Protein AF-A0A6G1IS53-F1 (afdb_monomer_lite)

Radius of gyration: 23.94 Å; chains: 1; bounding box: 76×43×69 Å

Organism: NCBI:txid1168545

Structure (mmCIF, N/CA/C/O backbone):
data_AF-A0A6G1IS53-F1
#
_entry.id   AF-A0A6G1IS53-F1
#
loop_
_atom_site.group_PDB
_atom_site.id
_atom_site.type_symbol
_atom_site.label_atom_id
_atom_site.label_alt_id
_atom_site.label_comp_id
_atom_site.label_asym_id
_atom_site.label_entity_id
_atom_site.label_seq_id
_atom_site.pdbx_PDB_ins_code
_atom_site.Cartn_x
_atom_site.Cartn_y
_atom_site.Cartn_z
_atom_site.occupancy
_atom_site.B_iso_or_equiv
_atom_site.auth_seq_id
_atom_site.auth_comp_id
_atom_site.auth_asym_id
_atom_site.auth_atom_id
_atom_site.pdbx_PDB_model_num
ATOM 1 N N . MET A 1 1 ? -8.609 -10.237 -48.470 1.00 37.69 1 MET A N 1
ATOM 2 C CA . MET A 1 1 ? -7.376 -9.718 -47.847 1.00 37.69 1 MET A CA 1
ATOM 3 C C . MET A 1 1 ? -7.740 -9.163 -46.480 1.00 37.69 1 MET A C 1
ATOM 5 O O . MET A 1 1 ? -8.358 -8.114 -46.393 1.00 37.69 1 MET A O 1
ATOM 9 N N . ARG A 1 2 ? -7.494 -9.949 -45.433 1.00 39.69 2 ARG A N 1
ATOM 10 C CA . ARG A 1 2 ? -7.637 -9.572 -44.018 1.00 39.69 2 ARG A CA 1
ATOM 11 C C . ARG A 1 2 ? -6.246 -9.734 -43.386 1.00 39.69 2 ARG A C 1
ATOM 13 O O . ARG A 1 2 ? -5.462 -10.497 -43.940 1.00 39.69 2 ARG A O 1
ATOM 20 N N . TYR A 1 3 ? -5.999 -9.057 -42.263 1.00 34.25 3 TYR A N 1
ATOM 21 C CA . TYR A 1 3 ? -4.765 -9.029 -41.446 1.00 34.25 3 TYR A CA 1
ATOM 22 C C . TYR A 1 3 ? -3.731 -7.940 -41.785 1.00 34.25 3 TYR A C 1
ATOM 24 O O . TYR A 1 3 ? -2.752 -8.210 -42.467 1.00 34.25 3 TYR A O 1
ATOM 32 N N . GLN A 1 4 ? -3.913 -6.738 -41.217 1.00 34.50 4 GLN A N 1
ATOM 33 C CA . GLN A 1 4 ? -2.814 -5.802 -40.880 1.00 34.50 4 GLN A CA 1
ATOM 34 C C . GLN A 1 4 ? -3.084 -4.958 -39.606 1.00 34.50 4 GLN A C 1
ATOM 36 O O . GLN A 1 4 ? -2.164 -4.362 -39.064 1.00 34.50 4 GLN A O 1
ATOM 41 N N . SER A 1 5 ? -4.302 -4.933 -39.050 1.00 39.19 5 SER A N 1
ATOM 42 C CA . SER A 1 5 ? -4.648 -4.020 -37.939 1.00 39.19 5 SER A CA 1
ATOM 43 C C . SER A 1 5 ? -4.234 -4.480 -36.529 1.00 39.19 5 SER A C 1
ATOM 45 O O . SER A 1 5 ? -4.380 -3.715 -35.583 1.00 39.19 5 SER A O 1
ATOM 47 N N . ALA A 1 6 ? -3.733 -5.709 -36.355 1.00 36.69 6 ALA A N 1
ATOM 48 C CA . ALA A 1 6 ? -3.428 -6.262 -35.027 1.00 36.69 6 ALA A CA 1
ATOM 49 C C . ALA A 1 6 ? -2.023 -5.901 -34.503 1.00 36.69 6 ALA A C 1
ATOM 51 O O . ALA A 1 6 ? -1.819 -5.857 -33.296 1.00 36.69 6 ALA A O 1
ATOM 52 N N . LEU A 1 7 ? -1.067 -5.599 -35.389 1.00 33.09 7 LEU A N 1
ATOM 53 C CA . LEU A 1 7 ? 0.340 -5.382 -35.015 1.00 33.09 7 LEU A CA 1
ATOM 54 C C . LEU A 1 7 ? 0.624 -3.986 -34.431 1.00 33.09 7 LEU A C 1
ATOM 56 O O . LEU A 1 7 ? 1.570 -3.822 -33.664 1.00 33.09 7 LEU A O 1
ATOM 60 N N . VAL A 1 8 ? -0.208 -2.990 -34.752 1.00 35.03 8 VAL A N 1
ATOM 61 C CA . VAL A 1 8 ? -0.023 -1.601 -34.291 1.00 35.03 8 VAL A CA 1
ATOM 62 C C . VAL A 1 8 ? -0.596 -1.380 -32.883 1.00 35.03 8 VAL A C 1
ATOM 64 O O . VAL A 1 8 ? -0.039 -0.607 -32.112 1.00 35.03 8 VAL A O 1
ATOM 67 N N . LEU A 1 9 ? -1.654 -2.102 -32.490 1.00 31.73 9 LEU A N 1
ATOM 68 C CA . LEU A 1 9 ? -2.146 -2.052 -31.105 1.00 31.73 9 LEU A CA 1
ATOM 69 C C . LEU A 1 9 ? -1.195 -2.751 -30.122 1.00 31.73 9 LEU A C 1
ATOM 71 O O . LEU A 1 9 ? -1.033 -2.284 -28.996 1.00 31.73 9 LEU A O 1
ATOM 75 N N . SER A 1 10 ? -0.525 -3.829 -30.545 1.00 31.62 10 SER A N 1
ATOM 76 C CA . SER A 1 10 ? 0.422 -4.547 -29.685 1.00 31.62 10 SER A CA 1
ATOM 77 C C . SER A 1 10 ? 1.651 -3.714 -29.311 1.00 31.62 10 SER A C 1
ATOM 79 O O . SER A 1 10 ? 2.146 -3.842 -28.197 1.00 31.62 10 SER A O 1
ATOM 81 N N . THR A 1 11 ? 2.136 -2.826 -30.181 1.00 34.50 11 THR A N 1
ATOM 82 C CA . THR A 1 11 ? 3.321 -1.999 -29.885 1.00 34.50 11 THR A CA 1
ATOM 83 C C . THR A 1 11 ? 3.016 -0.823 -28.952 1.00 34.50 11 THR A C 1
ATOM 85 O O . THR A 1 11 ? 3.854 -0.488 -28.116 1.00 34.50 11 THR A O 1
ATOM 88 N N . LEU A 1 12 ? 1.811 -0.245 -29.015 1.00 32.34 12 LEU A N 1
ATOM 89 C CA . LEU A 1 12 ? 1.358 0.789 -28.071 1.00 32.34 12 LEU A CA 1
ATOM 90 C C . LEU A 1 12 ? 1.152 0.238 -26.649 1.00 32.34 12 LEU A C 1
ATOM 92 O O . LEU A 1 12 ? 1.573 0.878 -25.684 1.00 32.34 12 LEU A O 1
ATOM 96 N N . ALA A 1 13 ? 0.581 -0.963 -26.517 1.00 36.78 13 ALA A N 1
ATOM 97 C CA . ALA A 1 13 ? 0.389 -1.616 -25.219 1.00 36.78 13 ALA A CA 1
ATOM 98 C C . ALA A 1 13 ? 1.724 -1.991 -24.540 1.00 36.78 13 ALA A C 1
ATOM 100 O O . ALA A 1 13 ? 1.877 -1.834 -23.330 1.00 36.78 13 ALA A O 1
ATOM 101 N N . VAL A 1 14 ? 2.726 -2.422 -25.318 1.00 38.62 14 VAL A N 1
ATOM 102 C CA . VAL A 1 14 ? 4.065 -2.768 -24.801 1.00 38.62 14 VAL A CA 1
ATOM 103 C C . VAL A 1 14 ? 4.835 -1.527 -24.326 1.00 38.62 14 VAL A C 1
ATOM 105 O O . VAL A 1 14 ? 5.518 -1.583 -23.304 1.00 38.62 14 VAL A O 1
ATOM 108 N N . GLY A 1 15 ? 4.695 -0.387 -25.013 1.00 32.97 15 GLY A N 1
ATOM 109 C CA . GLY A 1 15 ? 5.344 0.870 -24.615 1.00 32.97 15 GLY A CA 1
ATOM 110 C C . GLY A 1 15 ? 4.799 1.461 -23.308 1.00 32.97 15 GLY A C 1
ATOM 111 O O . GLY A 1 15 ? 5.567 1.971 -22.495 1.00 32.97 15 GLY A O 1
ATOM 112 N N . GLN A 1 16 ? 3.489 1.342 -23.070 1.00 41.06 16 GLN A N 1
ATOM 113 C CA . GLN A 1 16 ? 2.854 1.789 -21.823 1.00 41.06 16 GLN A CA 1
ATOM 114 C C . GLN A 1 16 ? 3.212 0.898 -20.627 1.00 41.06 16 GLN A C 1
ATOM 116 O O . GLN A 1 16 ? 3.362 1.410 -19.519 1.00 41.06 16 GLN A O 1
ATOM 121 N N . ALA A 1 17 ? 3.423 -0.403 -20.855 1.00 40.66 17 ALA A N 1
ATOM 122 C CA . ALA A 1 17 ? 3.925 -1.315 -19.833 1.00 40.66 17 ALA A CA 1
ATOM 123 C C . ALA A 1 17 ? 5.332 -0.920 -19.365 1.00 40.66 17 ALA A C 1
ATOM 125 O O . ALA A 1 17 ? 5.582 -0.779 -18.175 1.00 40.66 17 ALA A O 1
ATOM 126 N N . ALA A 1 18 ? 6.258 -0.687 -20.297 1.00 40.97 18 ALA A N 1
ATOM 127 C CA . ALA A 1 18 ? 7.675 -0.547 -19.968 1.00 40.97 18 ALA A CA 1
ATOM 128 C C . ALA A 1 18 ? 8.008 0.665 -19.071 1.00 40.97 18 ALA A C 1
ATOM 130 O O . ALA A 1 18 ? 8.834 0.541 -18.169 1.00 40.97 18 ALA A O 1
ATOM 131 N N . ALA A 1 19 ? 7.380 1.826 -19.280 1.00 39.22 19 ALA A N 1
ATOM 132 C CA . ALA A 1 19 ? 7.759 3.060 -18.582 1.00 39.22 19 ALA A CA 1
ATOM 133 C C . ALA A 1 19 ? 7.226 3.157 -17.135 1.00 39.22 19 ALA A C 1
ATOM 135 O O . ALA A 1 19 ? 7.962 3.593 -16.249 1.00 39.22 19 ALA A O 1
ATOM 136 N N . GLY A 1 20 ? 6.007 2.670 -16.862 1.00 41.28 20 GLY A N 1
ATOM 137 C CA . GLY A 1 20 ? 5.514 2.508 -15.484 1.00 41.28 20 GLY A CA 1
ATOM 138 C C . GLY A 1 20 ? 6.230 1.378 -14.730 1.00 41.28 20 GLY A C 1
ATOM 139 O O . GLY A 1 20 ? 6.542 1.514 -13.544 1.00 41.28 20 GLY A O 1
ATOM 140 N N . ASN A 1 21 ? 6.589 0.300 -15.441 1.00 46.97 21 ASN A N 1
ATOM 141 C CA . ASN A 1 21 ? 7.244 -0.874 -14.857 1.00 46.97 21 ASN A CA 1
ATOM 142 C C . ASN A 1 21 ? 8.671 -0.599 -14.370 1.00 46.97 21 ASN A C 1
ATOM 144 O O . ASN A 1 21 ? 9.068 -1.164 -13.356 1.00 46.97 21 ASN A O 1
ATOM 148 N N . LEU A 1 22 ? 9.439 0.281 -15.028 1.00 40.56 22 LEU A N 1
ATOM 149 C CA . LEU A 1 22 ? 10.847 0.532 -14.674 1.00 40.56 22 LEU A CA 1
ATOM 150 C C . LEU A 1 22 ? 11.046 1.090 -13.257 1.00 40.56 22 LEU A C 1
ATOM 152 O O . LEU A 1 22 ? 12.097 0.864 -12.658 1.00 40.56 22 LEU A O 1
ATOM 156 N N . ARG A 1 23 ? 10.063 1.811 -12.704 1.00 48.41 23 ARG A N 1
ATOM 157 C CA . ARG A 1 23 ? 10.183 2.379 -11.352 1.00 48.41 23 ARG A CA 1
ATOM 158 C C . ARG A 1 23 ? 9.711 1.414 -10.263 1.00 48.41 23 ARG A C 1
ATOM 160 O O . ARG A 1 23 ? 10.350 1.356 -9.214 1.00 48.41 23 ARG A O 1
ATOM 167 N N . HIS A 1 24 ? 8.672 0.620 -10.533 1.00 49.66 24 HIS A N 1
ATOM 168 C CA . HIS A 1 24 ? 8.148 -0.375 -9.591 1.00 49.66 24 HIS A CA 1
ATOM 169 C C . HIS A 1 24 ? 9.049 -1.622 -9.502 1.00 49.66 24 HIS A C 1
ATOM 171 O O . HIS A 1 24 ? 9.352 -2.091 -8.415 1.00 49.66 24 HIS A O 1
ATOM 177 N N . ALA A 1 25 ? 9.619 -2.065 -10.624 1.00 51.25 25 ALA A N 1
ATOM 178 C CA . ALA A 1 25 ? 10.700 -3.054 -10.715 1.00 51.25 25 ALA A CA 1
ATOM 179 C C . ALA A 1 25 ? 11.793 -2.913 -9.630 1.00 51.25 25 ALA A C 1
ATOM 181 O O . ALA A 1 25 ? 12.198 -3.877 -8.976 1.00 51.25 25 ALA A O 1
ATOM 182 N N . SER A 1 26 ? 12.233 -1.672 -9.386 1.00 49.84 26 SER A N 1
ATOM 183 C CA . SER A 1 26 ? 13.293 -1.370 -8.417 1.00 49.84 26 SER A CA 1
ATOM 184 C C . SER A 1 26 ? 12.943 -1.745 -6.970 1.00 49.84 26 SER A C 1
ATOM 186 O O . SER A 1 26 ? 13.850 -1.938 -6.156 1.00 49.84 26 SER A O 1
ATOM 188 N N . PHE A 1 27 ? 11.652 -1.867 -6.654 1.00 57.78 27 PHE A N 1
ATOM 189 C CA . PHE A 1 27 ? 11.149 -2.293 -5.357 1.00 57.78 27 PHE A CA 1
ATOM 190 C C . PHE A 1 27 ? 11.502 -3.761 -5.088 1.00 57.78 27 PHE A C 1
ATOM 192 O O . PHE A 1 27 ? 12.233 -4.058 -4.136 1.00 57.78 27 PHE A O 1
ATOM 199 N N . HIS A 1 28 ? 11.076 -4.674 -5.969 1.00 60.50 28 HIS A N 1
ATOM 200 C CA . HIS A 1 28 ? 11.330 -6.105 -5.790 1.00 60.50 28 HIS A CA 1
ATOM 201 C C . HIS A 1 28 ? 12.825 -6.431 -5.912 1.00 60.50 28 HIS A C 1
ATOM 203 O O . HIS A 1 28 ? 13.351 -7.244 -5.153 1.00 60.50 28 HIS A O 1
ATOM 209 N N . ALA A 1 29 ? 13.549 -5.716 -6.781 1.00 56.69 29 ALA A N 1
ATOM 210 C CA . ALA A 1 29 ? 14.996 -5.850 -6.933 1.00 56.69 29 ALA A CA 1
ATOM 211 C C . ALA A 1 29 ? 15.774 -5.641 -5.623 1.00 56.69 29 ALA A C 1
ATOM 213 O O . ALA A 1 29 ? 16.683 -6.402 -5.278 1.00 56.69 29 ALA A O 1
ATOM 214 N N . ARG A 1 30 ? 15.413 -4.592 -4.875 1.00 56.94 30 ARG A N 1
ATOM 215 C CA . ARG A 1 30 ? 16.049 -4.248 -3.594 1.00 56.94 30 ARG A CA 1
ATOM 216 C C . ARG A 1 30 ? 15.675 -5.237 -2.499 1.00 56.94 30 ARG A C 1
ATO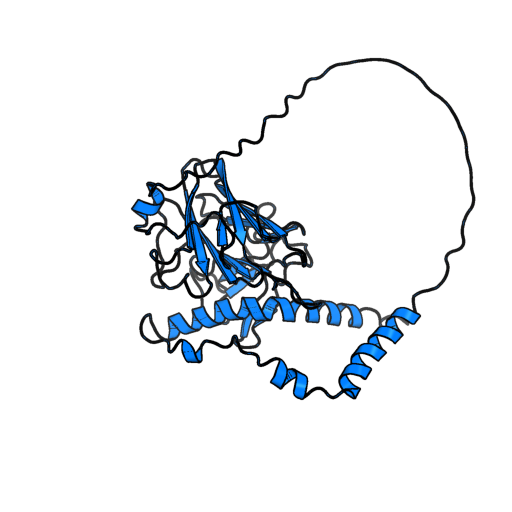M 218 O O . ARG A 1 30 ? 16.515 -5.568 -1.662 1.00 56.94 30 ARG A O 1
ATOM 225 N N . ARG A 1 31 ? 14.445 -5.748 -2.535 1.00 60.12 31 ARG A N 1
ATOM 226 C CA . ARG A 1 31 ? 13.973 -6.788 -1.621 1.00 60.12 31 ARG A CA 1
ATOM 227 C C . ARG A 1 31 ? 14.753 -8.091 -1.790 1.00 60.12 31 ARG A C 1
ATOM 229 O O . ARG A 1 31 ? 15.288 -8.603 -0.807 1.00 60.12 31 ARG A O 1
ATOM 236 N N . SER A 1 32 ? 14.929 -8.565 -3.025 1.00 57.16 32 SER A N 1
ATOM 237 C CA . SER A 1 32 ? 15.744 -9.756 -3.296 1.00 57.16 32 SER A CA 1
ATOM 238 C C . SER A 1 32 ? 17.207 -9.574 -2.852 1.00 57.16 32 SER A C 1
ATOM 240 O O . SER A 1 32 ? 17.819 -10.515 -2.345 1.00 57.16 32 SER A O 1
ATOM 242 N N . ALA A 1 33 ? 17.762 -8.358 -2.957 1.00 53.66 33 ALA A N 1
ATOM 243 C CA . ALA A 1 33 ? 19.111 -8.048 -2.474 1.00 53.66 33 ALA A CA 1
ATOM 244 C C . ALA A 1 33 ? 19.240 -8.075 -0.934 1.00 53.66 33 ALA A C 1
ATOM 246 O O . ALA A 1 33 ? 20.248 -8.565 -0.421 1.00 53.66 33 ALA A O 1
ATOM 247 N N . ASN A 1 34 ? 18.228 -7.605 -0.190 1.00 51.53 34 ASN A N 1
ATOM 248 C CA . ASN A 1 34 ? 18.213 -7.659 1.282 1.00 51.53 34 ASN A CA 1
ATOM 249 C C . ASN A 1 34 ? 18.255 -9.098 1.817 1.00 51.53 34 ASN A C 1
ATOM 251 O O . ASN A 1 34 ? 18.957 -9.376 2.789 1.00 51.53 34 ASN A O 1
ATOM 255 N N . ILE A 1 35 ? 17.541 -10.025 1.174 1.00 54.41 35 ILE A N 1
ATOM 256 C CA . ILE A 1 35 ? 17.526 -11.438 1.583 1.00 54.41 35 ILE A CA 1
ATOM 257 C C . ILE A 1 35 ? 18.870 -12.106 1.306 1.00 54.41 35 ILE A C 1
ATOM 259 O O . ILE A 1 35 ? 19.368 -12.858 2.140 1.00 54.41 35 ILE A O 1
ATOM 263 N N . ALA A 1 36 ? 19.475 -11.815 0.152 1.00 52.06 36 ALA A N 1
ATOM 264 C CA . ALA A 1 36 ? 20.745 -12.418 -0.237 1.00 52.06 36 ALA A CA 1
ATOM 265 C C . ALA A 1 36 ? 21.919 -11.993 0.668 1.00 52.06 36 ALA A C 1
ATOM 267 O O . ALA A 1 36 ? 22.865 -12.761 0.835 1.00 52.06 36 ALA A O 1
ATOM 268 N N . ALA A 1 37 ? 21.872 -10.788 1.244 1.00 46.84 37 ALA A N 1
ATOM 269 C CA . ALA A 1 37 ? 22.982 -10.209 2.003 1.00 46.84 37 ALA A CA 1
ATOM 270 C C . ALA A 1 37 ? 22.802 -10.228 3.536 1.00 46.84 37 ALA A C 1
ATOM 272 O O . ALA A 1 37 ? 23.785 -10.061 4.260 1.00 46.84 37 ALA A O 1
ATOM 273 N N . GLY A 1 38 ? 21.578 -10.416 4.044 1.00 39.62 38 GLY A N 1
ATOM 274 C CA . GLY A 1 38 ? 21.255 -10.225 5.463 1.00 39.62 38 GLY A CA 1
ATOM 275 C C . GLY A 1 38 ? 21.251 -8.743 5.895 1.00 39.62 38 GLY A C 1
ATOM 276 O O . GLY A 1 38 ? 21.702 -7.872 5.145 1.00 39.62 38 GLY A O 1
ATOM 277 N N . PRO A 1 39 ? 20.751 -8.422 7.108 1.00 39.25 39 PRO A N 1
ATOM 278 C CA . PRO A 1 39 ? 20.474 -7.043 7.542 1.00 39.25 39 PRO A CA 1
ATOM 279 C C . PRO A 1 39 ? 21.704 -6.119 7.627 1.00 39.25 39 PRO A C 1
ATOM 281 O O . PRO A 1 39 ? 21.543 -4.900 7.615 1.00 39.25 39 PRO A O 1
ATOM 284 N N . GLU A 1 40 ? 22.923 -6.664 7.669 1.00 41.91 40 GLU A N 1
ATOM 285 C CA . GLU A 1 40 ? 24.167 -5.890 7.821 1.00 41.91 40 GLU A CA 1
ATOM 286 C C . GLU A 1 40 ? 25.068 -5.885 6.565 1.00 41.91 40 GLU A C 1
ATOM 288 O O . GLU A 1 40 ? 26.101 -5.219 6.551 1.00 41.91 40 GLU A O 1
ATOM 293 N N . GLY A 1 41 ? 24.696 -6.598 5.492 1.00 36.78 41 GLY A N 1
ATOM 294 C CA . GLY A 1 41 ? 25.600 -6.891 4.366 1.00 36.78 41 GLY A CA 1
ATOM 295 C C . GLY A 1 41 ? 25.439 -6.038 3.101 1.00 36.78 41 GLY A C 1
ATOM 296 O O . GLY A 1 41 ? 26.208 -6.205 2.153 1.00 36.78 41 GLY A O 1
ATOM 297 N N . VAL A 1 42 ? 24.448 -5.144 3.026 1.00 43.97 42 VAL A N 1
ATOM 298 C CA . VAL A 1 42 ? 24.134 -4.437 1.770 1.00 43.97 42 VAL A CA 1
ATOM 299 C C . VAL A 1 42 ? 24.955 -3.152 1.621 1.00 43.97 42 VAL A C 1
ATOM 301 O O . VAL A 1 42 ? 24.752 -2.168 2.332 1.00 43.97 42 VAL A O 1
ATOM 304 N N . ALA A 1 43 ? 25.842 -3.118 0.622 1.00 44.16 43 ALA A N 1
ATOM 305 C CA . ALA A 1 43 ? 26.500 -1.894 0.167 1.00 44.16 43 ALA A CA 1
ATOM 306 C C . ALA A 1 43 ? 25.512 -1.023 -0.632 1.00 44.16 43 ALA A C 1
ATOM 308 O O . ALA A 1 43 ? 25.482 -1.058 -1.862 1.00 44.16 43 ALA A O 1
ATOM 309 N N . TRP A 1 44 ? 24.694 -0.238 0.074 1.00 39.50 44 TRP A N 1
ATOM 310 C CA . TRP A 1 44 ? 23.591 0.554 -0.488 1.00 39.50 44 TRP A CA 1
ATOM 311 C C . TRP A 1 44 ? 23.991 1.456 -1.660 1.00 39.50 44 TRP A C 1
ATOM 313 O O . TRP A 1 44 ? 23.230 1.566 -2.615 1.00 39.50 44 TRP A O 1
ATOM 323 N N . ASN A 1 45 ? 25.209 2.007 -1.658 1.00 42.66 45 ASN A N 1
ATOM 324 C CA . ASN A 1 45 ? 25.732 2.831 -2.757 1.00 42.66 45 ASN A CA 1
ATOM 325 C C . ASN A 1 45 ? 25.839 2.074 -4.094 1.00 42.66 45 ASN A C 1
ATOM 327 O O . ASN A 1 45 ? 25.769 2.695 -5.149 1.00 42.66 45 ASN A O 1
ATOM 331 N N . ASN A 1 46 ? 25.951 0.745 -4.058 1.00 39.78 46 ASN A N 1
ATOM 332 C CA . ASN A 1 46 ? 25.999 -0.108 -5.249 1.00 39.78 46 ASN A CA 1
ATOM 333 C C . ASN A 1 46 ? 24.600 -0.574 -5.695 1.00 39.78 46 ASN A C 1
ATOM 335 O O . ASN A 1 46 ? 24.448 -1.128 -6.781 1.00 39.78 46 ASN A O 1
ATOM 339 N N . VAL A 1 47 ? 23.581 -0.344 -4.860 1.00 39.75 47 VAL A N 1
ATOM 340 C CA . VAL A 1 47 ? 22.168 -0.687 -5.097 1.00 39.75 47 VAL A CA 1
ATOM 341 C C . VAL A 1 47 ? 21.351 0.556 -5.501 1.00 39.75 47 VAL A C 1
ATOM 343 O O . VAL A 1 47 ? 20.232 0.444 -6.004 1.00 39.75 47 VAL A O 1
ATOM 346 N N . VAL A 1 48 ? 21.921 1.765 -5.386 1.00 36.16 48 VAL A N 1
ATOM 347 C CA . VAL A 1 48 ? 21.363 2.982 -5.995 1.00 36.16 48 VAL A CA 1
ATOM 348 C C . VAL A 1 48 ? 21.595 2.955 -7.511 1.00 36.16 48 VAL A C 1
ATOM 350 O O . VAL A 1 48 ? 22.567 3.496 -8.024 1.00 36.16 48 VAL A O 1
ATOM 353 N N . ARG A 1 49 ? 20.666 2.346 -8.253 1.00 42.38 49 ARG A N 1
ATOM 354 C CA . ARG A 1 49 ? 20.560 2.469 -9.721 1.00 42.38 49 ARG A CA 1
ATOM 355 C C . ARG A 1 49 ? 19.480 3.466 -10.167 1.00 42.38 49 ARG A C 1
ATOM 357 O O . ARG A 1 49 ? 18.912 3.309 -11.238 1.00 42.38 49 ARG A O 1
ATOM 364 N N . ASP A 1 50 ? 19.233 4.518 -9.386 1.00 38.59 50 ASP A N 1
ATOM 365 C CA . ASP A 1 50 ? 18.319 5.600 -9.804 1.00 38.59 50 ASP A CA 1
ATOM 366 C C . ASP A 1 50 ? 18.992 6.639 -10.722 1.00 38.59 50 ASP A C 1
ATOM 368 O O . ASP A 1 50 ? 18.332 7.547 -11.218 1.00 38.59 50 ASP A O 1
ATOM 372 N N . ALA A 1 51 ? 20.282 6.492 -11.030 1.00 35.91 51 ALA A N 1
ATOM 373 C CA . ALA A 1 51 ? 20.932 7.264 -12.082 1.00 35.91 51 ALA A CA 1
ATOM 374 C C . ALA A 1 51 ? 20.990 6.444 -13.379 1.00 35.91 51 ALA A C 1
ATOM 376 O O . ALA A 1 51 ? 22.052 5.987 -13.802 1.00 35.91 51 ALA A O 1
ATOM 377 N N . VAL A 1 52 ? 19.848 6.281 -14.054 1.00 40.56 52 VAL A N 1
ATOM 378 C CA . VAL A 1 52 ? 19.933 6.344 -15.516 1.00 40.56 52 VAL A CA 1
ATOM 379 C C . VAL A 1 52 ? 20.373 7.773 -15.797 1.00 40.56 52 VAL A C 1
ATOM 381 O O . VAL A 1 52 ? 19.599 8.711 -15.614 1.00 40.56 52 VAL A O 1
ATOM 384 N N . ASP A 1 53 ? 21.641 7.945 -16.160 1.00 42.28 53 ASP A N 1
ATOM 385 C CA . ASP A 1 53 ? 22.115 9.193 -16.737 1.00 42.28 53 ASP A CA 1
ATOM 386 C C . ASP A 1 53 ? 21.398 9.358 -18.081 1.00 42.28 53 ASP A C 1
ATOM 388 O O . ASP A 1 53 ? 21.853 8.893 -19.129 1.00 42.28 53 ASP A O 1
ATOM 392 N N . TYR A 1 54 ? 20.205 9.955 -18.023 1.00 37.38 54 TYR A N 1
ATOM 393 C CA . TYR A 1 54 ? 19.379 10.233 -19.189 1.00 37.38 54 TYR A CA 1
ATOM 394 C C . TYR A 1 54 ? 20.173 11.022 -20.223 1.00 37.38 54 TYR A C 1
ATOM 396 O O . TYR A 1 54 ? 19.988 10.779 -21.408 1.00 37.38 54 TYR A O 1
ATOM 404 N N . LYS A 1 55 ? 21.126 11.861 -19.793 1.00 38.12 55 LYS A N 1
ATOM 405 C CA . LYS A 1 55 ? 22.018 12.598 -20.682 1.00 38.12 55 LYS A CA 1
ATOM 406 C C . LYS A 1 55 ? 22.934 11.648 -21.457 1.00 38.12 55 LYS A C 1
ATOM 408 O O . LYS A 1 55 ? 23.011 11.746 -22.674 1.00 38.12 55 LYS A O 1
ATOM 413 N N . ALA A 1 56 ? 23.542 10.658 -20.805 1.00 42.72 56 ALA A N 1
ATOM 414 C CA . ALA A 1 56 ? 24.355 9.642 -21.486 1.00 42.72 56 ALA A CA 1
ATOM 415 C C . ALA A 1 56 ? 23.544 8.701 -22.403 1.00 42.72 56 ALA A C 1
ATOM 417 O O . ALA A 1 56 ? 24.106 8.119 -23.337 1.00 42.72 56 ALA A O 1
ATOM 418 N N . ALA A 1 57 ? 22.244 8.531 -22.146 1.00 43.34 57 ALA A N 1
ATOM 419 C CA . ALA A 1 57 ? 21.338 7.763 -23.001 1.00 43.34 57 ALA A CA 1
ATOM 420 C C . ALA A 1 57 ? 20.832 8.582 -24.206 1.00 43.34 57 ALA A C 1
ATOM 422 O O . ALA A 1 57 ? 20.750 8.045 -25.310 1.00 43.34 57 ALA A O 1
ATOM 423 N N . THR A 1 58 ? 20.550 9.877 -24.028 1.00 41.09 58 THR A N 1
ATOM 424 C CA . THR A 1 58 ? 20.094 10.780 -25.098 1.00 41.09 58 THR A CA 1
ATOM 425 C C . THR A 1 58 ? 21.230 11.304 -25.970 1.00 41.09 58 THR A C 1
ATOM 427 O O . THR A 1 58 ? 21.015 11.502 -27.160 1.00 41.09 58 THR A O 1
ATOM 430 N N . ASP A 1 59 ? 22.450 11.445 -25.436 1.00 47.50 59 ASP A N 1
ATOM 431 C CA . ASP A 1 59 ? 23.646 11.863 -26.193 1.00 47.50 59 ASP A CA 1
ATOM 432 C C . ASP A 1 59 ? 24.070 10.812 -27.249 1.00 47.50 59 ASP A C 1
ATOM 434 O O . ASP A 1 59 ? 24.934 11.073 -28.085 1.00 47.50 59 ASP A O 1
ATOM 438 N N . LYS A 1 60 ? 23.461 9.616 -27.229 1.00 45.25 60 LYS A N 1
ATOM 439 C CA . LYS A 1 60 ? 23.677 8.534 -28.206 1.00 45.25 60 LYS A CA 1
ATOM 440 C C . LYS A 1 60 ? 22.613 8.466 -29.306 1.00 45.25 60 LYS A C 1
ATOM 442 O O . LYS A 1 60 ? 22.759 7.642 -30.207 1.00 45.25 60 LYS A O 1
ATOM 447 N N . ILE A 1 61 ? 21.561 9.285 -29.230 1.00 44.62 61 ILE A N 1
ATOM 448 C CA . ILE A 1 61 ? 20.502 9.343 -30.242 1.00 44.62 61 ILE A CA 1
ATOM 449 C C . ILE A 1 61 ? 20.816 10.498 -31.190 1.00 44.62 61 ILE A C 1
ATOM 451 O O . ILE A 1 61 ? 20.904 11.651 -30.770 1.00 44.62 61 ILE A O 1
ATOM 455 N N . THR A 1 62 ? 21.005 10.200 -32.473 1.00 63.91 62 THR A N 1
ATOM 456 C CA . THR A 1 62 ? 21.277 11.240 -33.472 1.00 63.91 62 THR A CA 1
ATOM 457 C C . THR A 1 62 ? 20.009 12.040 -33.779 1.00 63.91 62 THR A C 1
ATOM 459 O O . THR A 1 62 ? 18.891 11.544 -33.631 1.00 63.91 62 THR A O 1
ATOM 462 N N . GLN A 1 63 ? 20.159 13.283 -34.249 1.00 56.66 63 GLN A N 1
ATOM 463 C CA . GLN A 1 63 ? 19.015 14.103 -34.670 1.00 56.66 63 GLN A CA 1
ATOM 464 C C . GLN A 1 63 ? 18.175 13.395 -35.748 1.00 56.66 63 GLN A C 1
ATOM 466 O O . GLN A 1 63 ? 16.955 13.461 -35.721 1.00 56.66 63 GLN A O 1
ATOM 471 N N . GLU A 1 64 ? 18.810 12.620 -36.627 1.00 51.56 64 GLU A N 1
ATOM 472 C CA . GLU A 1 64 ? 18.136 11.820 -37.656 1.00 51.56 64 GLU A CA 1
ATOM 473 C C . GLU A 1 64 ? 17.277 10.692 -37.064 1.00 51.56 64 GLU A C 1
ATOM 475 O O . GLU A 1 64 ? 16.218 10.370 -37.601 1.00 51.56 64 GLU A O 1
ATOM 480 N N . GLN A 1 65 ? 17.694 10.104 -35.938 1.00 47.06 65 GLN A N 1
ATOM 481 C CA . GLN A 1 65 ? 16.890 9.118 -35.212 1.00 47.06 65 GLN A CA 1
ATOM 482 C C . GLN A 1 65 ? 15.692 9.778 -34.522 1.00 47.06 65 GLN A C 1
ATOM 484 O O . GLN A 1 65 ? 14.602 9.206 -34.527 1.00 47.06 65 GLN A O 1
ATOM 489 N N . TRP A 1 66 ? 15.859 10.997 -34.000 1.00 48.69 66 TRP A N 1
ATOM 490 C CA . TRP A 1 66 ? 14.743 11.799 -33.496 1.00 48.69 66 TRP A CA 1
ATOM 491 C C . TRP A 1 66 ? 13.754 12.165 -34.604 1.00 48.69 66 TRP A C 1
ATOM 493 O O . TRP A 1 66 ? 12.550 11.941 -34.463 1.00 48.69 66 TRP A O 1
ATOM 503 N N . ASP A 1 67 ? 14.254 12.649 -35.735 1.00 54.47 67 ASP A N 1
ATOM 504 C CA . ASP A 1 67 ? 13.432 13.064 -36.867 1.00 54.47 67 ASP A CA 1
ATOM 505 C C . ASP A 1 67 ? 12.682 11.871 -37.484 1.00 54.47 67 ASP A C 1
ATOM 507 O O . ASP A 1 67 ? 11.519 12.007 -37.861 1.00 54.47 67 ASP A O 1
ATOM 511 N N . ALA A 1 68 ? 13.283 10.674 -37.513 1.00 50.62 68 ALA A N 1
ATOM 512 C CA . ALA A 1 68 ? 12.625 9.446 -37.963 1.00 50.62 68 ALA A CA 1
ATOM 513 C C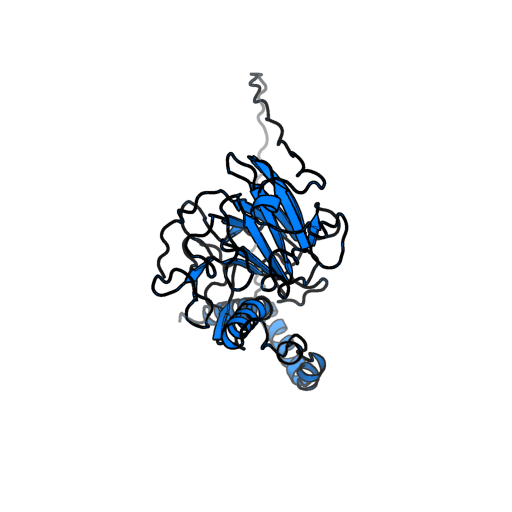 . ALA A 1 68 ? 11.469 9.013 -37.040 1.00 50.62 68 ALA A C 1
ATOM 515 O O . ALA A 1 68 ? 10.409 8.601 -37.525 1.00 50.62 68 ALA A O 1
ATOM 516 N N . ILE A 1 69 ? 11.638 9.149 -35.720 1.00 45.41 69 ILE A N 1
ATOM 517 C CA . ILE A 1 69 ? 10.587 8.852 -34.736 1.00 45.41 69 ILE A CA 1
ATOM 518 C C . ILE A 1 69 ? 9.389 9.785 -34.958 1.00 45.41 69 ILE A C 1
ATOM 520 O O . ILE A 1 69 ? 8.255 9.312 -35.070 1.00 45.41 69 ILE A O 1
ATOM 524 N N . PHE A 1 70 ? 9.622 11.088 -35.125 1.00 49.53 70 PHE A N 1
ATOM 525 C CA . PHE A 1 70 ? 8.537 12.059 -35.304 1.00 49.53 70 PHE A CA 1
ATOM 526 C C . PHE A 1 70 ? 7.935 12.069 -36.720 1.00 49.53 70 PHE A C 1
ATOM 528 O O . PHE A 1 70 ? 6.728 12.275 -36.874 1.00 49.53 70 PHE A O 1
ATOM 535 N N . ALA A 1 71 ? 8.718 11.770 -37.760 1.00 48.81 71 ALA A N 1
ATOM 536 C CA . ALA A 1 71 ? 8.206 11.609 -39.122 1.00 48.81 71 ALA A CA 1
ATOM 537 C C . ALA A 1 71 ? 7.251 10.408 -39.238 1.00 48.81 71 ALA A C 1
ATOM 539 O O . ALA A 1 71 ? 6.244 10.487 -39.947 1.00 48.81 71 ALA A O 1
ATOM 540 N N . SER A 1 72 ? 7.516 9.325 -38.496 1.00 42.59 72 SER A N 1
ATOM 541 C CA . SER A 1 72 ? 6.644 8.143 -38.466 1.00 42.59 72 SER A CA 1
ATOM 542 C C . SER A 1 72 ? 5.278 8.415 -37.818 1.00 42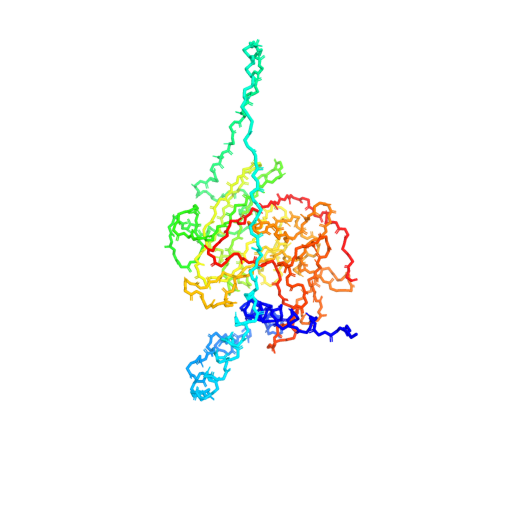.59 72 SER A C 1
ATOM 544 O O . SER A 1 72 ? 4.272 7.850 -38.247 1.00 42.59 72 SER A O 1
ATOM 546 N N . GLN A 1 73 ? 5.210 9.344 -36.857 1.00 45.03 73 GLN A N 1
ATOM 547 C CA . GLN A 1 73 ? 3.955 9.753 -36.216 1.00 45.03 73 GLN A CA 1
ATOM 548 C C . GLN A 1 73 ? 3.115 10.667 -37.115 1.00 45.03 73 GLN A C 1
ATOM 550 O O . GLN A 1 73 ? 1.906 10.476 -37.241 1.00 45.03 73 GLN A O 1
ATOM 555 N N . LYS A 1 74 ? 3.757 11.600 -37.828 1.00 40.22 74 LYS A N 1
ATOM 556 C CA . LYS A 1 74 ? 3.067 12.533 -38.734 1.00 40.22 74 LYS A CA 1
ATOM 557 C C . LYS A 1 74 ? 2.441 11.838 -39.953 1.00 40.22 74 LYS A C 1
ATOM 559 O O . LYS A 1 74 ? 1.437 12.304 -40.486 1.00 40.22 74 LYS A O 1
ATOM 564 N N . ALA A 1 75 ? 3.000 10.705 -40.382 1.00 44.88 75 ALA A N 1
ATOM 565 C CA . ALA A 1 75 ? 2.430 9.878 -41.448 1.00 44.88 75 ALA A CA 1
ATOM 566 C C . ALA A 1 75 ? 1.182 9.085 -40.999 1.00 44.88 75 ALA A C 1
ATOM 568 O O . ALA A 1 75 ? 0.313 8.793 -41.824 1.00 44.88 75 ALA A O 1
ATOM 569 N N . ALA A 1 76 ? 1.061 8.772 -39.703 1.00 43.62 76 ALA A N 1
ATOM 570 C CA . ALA A 1 76 ? -0.076 8.038 -39.147 1.00 43.62 76 ALA A CA 1
ATOM 571 C C . ALA A 1 76 ? -1.332 8.916 -38.974 1.00 43.62 76 ALA A C 1
ATOM 573 O O . ALA A 1 76 ? -2.448 8.420 -39.104 1.00 43.62 76 ALA A O 1
ATOM 574 N N . GLU A 1 77 ? -1.174 10.226 -38.759 1.00 41.62 77 GLU A N 1
ATOM 575 C CA . GLU A 1 77 ? -2.302 11.167 -38.633 1.00 41.62 77 GLU A CA 1
ATOM 576 C C . GLU A 1 77 ? -2.947 11.538 -39.981 1.00 41.62 77 GLU A C 1
ATOM 578 O O . GLU A 1 77 ? -4.113 11.922 -40.033 1.00 41.62 77 GLU A O 1
ATOM 583 N N . ALA A 1 78 ? -2.231 11.383 -41.100 1.00 42.62 78 ALA A N 1
ATOM 584 C CA . ALA A 1 78 ? -2.718 11.781 -42.423 1.00 42.62 78 ALA A CA 1
ATOM 585 C C . ALA A 1 78 ? -3.715 10.792 -43.070 1.00 42.62 78 ALA A C 1
ATOM 587 O O . ALA A 1 78 ? -4.269 11.091 -44.126 1.00 42.62 78 ALA A O 1
ATOM 588 N N . THR A 1 79 ? -3.959 9.617 -42.474 1.00 43.31 79 THR A N 1
ATOM 589 C CA . THR A 1 79 ? -4.755 8.536 -43.099 1.00 43.31 79 THR A CA 1
ATOM 590 C C . THR A 1 79 ? -6.184 8.367 -42.564 1.00 43.31 79 THR A C 1
ATOM 592 O O . THR A 1 79 ? -6.907 7.506 -43.064 1.00 43.31 79 THR A O 1
ATOM 595 N N . THR A 1 80 ? -6.651 9.191 -41.618 1.00 42.66 80 THR A N 1
ATOM 596 C CA . THR A 1 80 ? -7.973 9.015 -40.967 1.00 42.66 80 THR A CA 1
ATOM 597 C C . THR A 1 80 ? -9.043 10.066 -41.292 1.00 42.66 80 THR A C 1
ATOM 599 O O . THR A 1 80 ? -10.147 9.981 -40.758 1.00 42.66 80 THR A O 1
ATOM 602 N N . ALA A 1 81 ? -8.810 11.008 -42.210 1.00 38.78 81 ALA A N 1
ATOM 603 C CA . ALA A 1 81 ? -9.831 11.991 -42.593 1.00 38.78 81 ALA A CA 1
ATOM 604 C C . ALA A 1 81 ? -10.586 11.595 -43.880 1.00 38.78 81 ALA A C 1
ATOM 606 O O . ALA A 1 81 ? -10.225 12.013 -44.979 1.00 38.78 81 ALA A O 1
ATOM 607 N N . ALA A 1 82 ? -11.674 10.830 -43.743 1.00 38.69 82 ALA A N 1
ATOM 608 C CA . ALA A 1 82 ? -12.735 10.748 -44.754 1.00 38.69 82 ALA A CA 1
ATOM 609 C C . ALA A 1 82 ? -14.033 11.359 -44.178 1.00 38.69 82 ALA A C 1
ATOM 611 O O . ALA A 1 82 ? -14.414 11.006 -43.060 1.00 38.69 82 ALA A O 1
ATOM 612 N N . PRO A 1 83 ? -14.716 12.281 -44.886 1.00 40.81 83 PRO A N 1
ATOM 613 C CA . PRO A 1 83 ? -15.855 13.010 -44.336 1.00 40.81 83 PRO A CA 1
ATOM 614 C C . PRO A 1 83 ? -17.146 12.183 -44.416 1.00 40.81 83 PRO A C 1
ATOM 616 O O . PRO A 1 83 ? -17.518 11.690 -45.481 1.00 40.81 83 PRO A O 1
ATOM 619 N N . VAL A 1 84 ? -17.866 12.071 -43.296 1.00 37.22 84 VAL A N 1
ATOM 620 C CA . VAL A 1 84 ? -19.233 11.529 -43.262 1.00 37.22 84 VAL A CA 1
ATOM 621 C C . VAL A 1 84 ? -20.216 12.664 -43.555 1.00 37.22 84 VAL A C 1
ATOM 623 O O . VAL A 1 84 ? -20.197 13.704 -42.899 1.00 37.22 84 VAL A O 1
ATOM 626 N N . ALA A 1 85 ? -21.055 12.462 -44.571 1.00 36.03 85 ALA A N 1
ATOM 627 C CA . ALA A 1 85 ? -22.071 13.404 -45.022 1.00 36.03 85 ALA A CA 1
ATOM 628 C C . ALA A 1 85 ? -23.169 13.636 -43.965 1.00 36.03 85 ALA A C 1
ATOM 630 O O . ALA A 1 85 ? -23.634 12.706 -43.307 1.00 36.03 85 ALA A O 1
ATOM 631 N N . ALA A 1 86 ? -23.594 14.894 -43.844 1.00 38.16 86 ALA A N 1
ATOM 632 C CA . ALA A 1 86 ? -24.651 15.349 -42.951 1.00 38.16 86 ALA A CA 1
ATOM 633 C C . ALA A 1 86 ? -26.048 14.923 -43.437 1.00 38.16 86 ALA A C 1
ATOM 635 O O . ALA A 1 86 ? -26.392 15.128 -44.601 1.00 38.16 86 ALA A O 1
ATOM 636 N N . ALA A 1 87 ? -26.878 14.417 -42.521 1.00 34.66 87 ALA A N 1
ATOM 637 C CA . ALA A 1 87 ? -28.313 14.242 -42.725 1.00 34.66 87 ALA A CA 1
ATOM 638 C C . ALA A 1 87 ? -29.102 15.283 -41.906 1.00 34.66 87 ALA A C 1
ATOM 640 O O . ALA A 1 87 ? -29.070 15.291 -40.677 1.00 34.66 87 ALA A O 1
ATOM 641 N N . GLN A 1 88 ? -29.802 16.166 -42.621 1.00 32.47 88 GLN A N 1
ATOM 642 C CA . GLN A 1 88 ? -30.980 16.927 -42.170 1.00 32.47 88 GLN A CA 1
ATOM 643 C C . GLN A 1 88 ? -32.178 15.960 -42.047 1.00 32.47 88 GLN A C 1
ATOM 645 O O . GLN A 1 88 ? -32.176 14.935 -42.717 1.00 32.47 88 GLN A O 1
ATOM 650 N N . ALA A 1 89 ? -33.291 16.182 -41.348 1.00 35.59 89 ALA A N 1
ATOM 651 C CA . ALA A 1 89 ? -33.792 17.088 -40.310 1.00 35.59 89 ALA A CA 1
ATOM 652 C C . ALA A 1 89 ? -35.141 16.469 -39.854 1.00 35.59 89 ALA A C 1
ATOM 654 O O . ALA A 1 89 ? -35.716 15.717 -40.630 1.00 35.59 89 ALA A O 1
ATOM 655 N N . THR A 1 90 ? -35.687 16.821 -38.681 1.00 30.42 90 THR A N 1
ATOM 656 C CA . THR A 1 90 ? -37.108 17.231 -38.543 1.00 30.42 90 THR A CA 1
ATOM 657 C C . THR A 1 90 ? -37.429 17.651 -37.110 1.00 30.42 90 THR A C 1
ATOM 659 O O . THR A 1 90 ? -37.180 16.926 -36.150 1.00 30.42 90 THR A O 1
ATOM 662 N N . THR A 1 91 ? -38.025 18.832 -37.002 1.00 37.91 91 THR A N 1
ATOM 663 C CA . THR A 1 91 ? -38.691 19.407 -35.836 1.00 37.91 91 THR A CA 1
ATOM 664 C C . THR A 1 91 ? -40.132 18.899 -35.730 1.00 37.91 91 THR A C 1
ATOM 666 O O . THR A 1 91 ? -40.844 18.839 -36.728 1.00 37.91 91 THR A O 1
ATOM 669 N N . ALA A 1 92 ? -40.598 18.625 -34.510 1.00 33.81 92 ALA A N 1
ATOM 670 C CA . ALA A 1 92 ? -42.018 18.640 -34.165 1.00 33.81 92 ALA A CA 1
ATOM 671 C C . ALA A 1 92 ? -42.178 19.048 -32.694 1.00 33.81 92 ALA A C 1
ATOM 673 O O . ALA A 1 92 ? -41.480 18.545 -31.815 1.00 33.81 92 ALA A O 1
ATOM 674 N N . ALA A 1 93 ? -43.067 20.008 -32.453 1.00 37.16 93 ALA A N 1
ATOM 675 C CA . ALA A 1 93 ? -43.322 20.624 -31.161 1.00 37.16 93 ALA A CA 1
ATOM 676 C C . ALA A 1 93 ? -44.598 20.075 -30.494 1.00 37.16 93 ALA A C 1
ATOM 678 O O . ALA A 1 93 ? -45.545 19.706 -31.180 1.00 37.16 93 ALA A O 1
ATOM 679 N N . LEU A 1 94 ? -44.606 20.196 -29.157 1.00 36.84 94 LEU A N 1
ATOM 680 C CA . LEU A 1 94 ? -45.737 20.298 -28.215 1.00 36.84 94 LEU A CA 1
ATOM 681 C C . LEU A 1 94 ? -46.576 19.048 -27.880 1.00 36.84 94 LEU A C 1
ATOM 683 O O . LEU A 1 94 ? -47.417 18.619 -28.657 1.00 36.84 94 LEU A O 1
ATOM 687 N N . ALA A 1 95 ? -46.510 18.646 -26.602 1.00 31.17 95 ALA A N 1
ATOM 688 C CA . ALA A 1 95 ? -47.653 18.741 -25.682 1.00 31.17 95 ALA A CA 1
ATOM 689 C C . ALA A 1 95 ? -47.199 18.678 -24.206 1.00 31.17 95 ALA A C 1
ATOM 691 O O . ALA A 1 95 ? -46.356 17.869 -23.828 1.00 31.17 95 ALA A O 1
ATOM 692 N N . LYS A 1 96 ? -47.783 19.549 -23.376 1.00 38.84 96 LYS A N 1
ATOM 693 C CA . LYS A 1 96 ? -47.698 19.573 -21.905 1.00 38.84 96 LYS A CA 1
ATOM 694 C C . LYS A 1 96 ? -48.804 18.668 -21.334 1.00 38.84 96 LYS A C 1
ATOM 696 O O . LYS A 1 96 ? -49.894 18.656 -21.904 1.00 38.84 96 LYS A O 1
ATOM 701 N N . PRO A 1 97 ? -48.591 18.021 -20.176 1.00 37.41 97 PRO A N 1
ATOM 702 C CA . PRO A 1 97 ? -49.507 18.307 -19.070 1.00 37.41 97 PRO A CA 1
ATOM 703 C C . PRO A 1 97 ? -48.814 18.441 -17.702 1.00 37.41 97 PRO A C 1
ATOM 705 O O . PRO A 1 97 ? -47.880 17.727 -17.357 1.00 37.41 97 PRO A O 1
ATOM 708 N N . THR A 1 98 ? -49.325 19.395 -16.924 1.00 35.75 98 THR A N 1
ATOM 709 C CA . THR A 1 98 ? -49.247 19.503 -15.456 1.00 35.75 98 THR A CA 1
ATOM 710 C C . THR A 1 98 ? -50.074 18.349 -14.860 1.00 35.75 98 THR A C 1
ATOM 712 O O . THR A 1 98 ? -51.110 18.015 -15.430 1.00 35.75 98 THR A O 1
ATOM 715 N N . THR A 1 99 ? -49.692 17.634 -13.800 1.00 38.56 99 THR A N 1
ATOM 716 C CA . THR A 1 99 ? -49.875 17.852 -12.333 1.00 38.56 99 THR A CA 1
ATOM 717 C C . THR A 1 99 ? -49.558 16.443 -11.756 1.00 38.56 99 THR A C 1
ATOM 719 O O . THR A 1 99 ? -49.851 15.466 -12.430 1.00 38.56 99 THR A O 1
ATOM 722 N N . GLU A 1 100 ? -48.892 16.173 -10.636 1.00 32.25 100 GLU A N 1
ATOM 723 C CA . GLU A 1 100 ? -49.248 16.477 -9.253 1.00 32.25 100 GLU A CA 1
ATOM 724 C C . GLU A 1 100 ? -48.204 15.810 -8.326 1.00 32.25 100 GLU A C 1
ATOM 726 O O . GLU A 1 100 ? -47.502 14.868 -8.689 1.00 32.25 100 GLU A O 1
ATOM 731 N N . LYS A 1 101 ? -48.094 16.364 -7.126 1.00 36.38 101 LYS A N 1
ATOM 732 C CA . LYS A 1 101 ? -47.141 16.097 -6.050 1.00 36.38 101 LYS A CA 1
ATOM 733 C C . LYS A 1 101 ? -47.405 14.757 -5.348 1.00 36.38 101 LYS A C 1
ATOM 735 O O . LYS A 1 101 ? -48.513 14.533 -4.880 1.00 36.38 101 LYS A O 1
ATOM 740 N N . ALA A 1 102 ? -46.358 13.968 -5.103 1.00 32.56 102 ALA A N 1
ATOM 741 C CA . ALA A 1 102 ? -46.301 13.069 -3.950 1.00 32.56 102 ALA A CA 1
ATOM 742 C C . ALA A 1 102 ? -44.876 13.024 -3.388 1.00 32.56 102 ALA A C 1
ATOM 744 O O . ALA A 1 102 ? -43.889 12.899 -4.107 1.00 32.56 102 ALA A O 1
ATOM 745 N N . SER A 1 103 ? -44.815 13.227 -2.080 1.00 35.34 103 SER A N 1
ATOM 746 C CA . SER A 1 103 ? -43.631 13.348 -1.249 1.00 35.34 103 SER A CA 1
ATOM 747 C C . SER A 1 103 ? -43.126 11.957 -0.866 1.00 35.34 103 SER A C 1
AT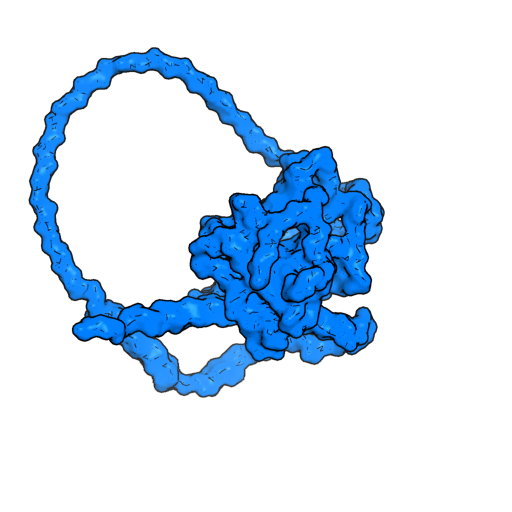OM 749 O O . SER A 1 103 ? -43.912 11.137 -0.403 1.00 35.34 103 SER A O 1
ATOM 751 N N . SER A 1 104 ? -41.826 11.708 -0.999 1.00 33.59 104 SER A N 1
ATOM 752 C CA . SER A 1 104 ? -41.142 10.683 -0.210 1.00 33.59 104 SER A CA 1
ATOM 753 C C . SER A 1 104 ? -39.719 11.147 0.073 1.00 33.59 104 SER A C 1
ATOM 755 O O . SER A 1 104 ? -38.823 11.078 -0.766 1.00 33.59 104 SER A O 1
ATOM 757 N N . THR A 1 105 ? -39.563 11.688 1.272 1.00 37.31 105 THR A N 1
ATOM 758 C CA . THR A 1 105 ? -38.315 11.862 2.005 1.00 37.31 105 THR A CA 1
ATOM 759 C C . THR A 1 105 ? -37.496 10.570 1.969 1.00 37.31 105 THR A C 1
ATOM 761 O O . THR A 1 105 ? -37.902 9.565 2.543 1.00 37.31 105 THR A O 1
ATOM 764 N N . SER A 1 106 ? -36.331 10.607 1.321 1.00 36.97 106 SER A N 1
ATOM 765 C CA . SER A 1 106 ? -35.227 9.696 1.619 1.00 36.97 106 SER A CA 1
ATOM 766 C C . SER A 1 106 ? -34.102 10.544 2.185 1.00 36.97 106 SER A C 1
ATOM 768 O O . SER A 1 106 ? -33.435 11.297 1.479 1.00 36.97 106 SER A O 1
ATOM 770 N N . GLU A 1 107 ? -33.981 10.452 3.497 1.00 34.41 107 GLU A N 1
ATOM 771 C CA . GLU A 1 107 ? -32.948 11.028 4.337 1.00 34.41 107 GLU A CA 1
ATOM 772 C C . GLU A 1 107 ? -31.579 10.520 3.860 1.00 34.41 107 GLU A C 1
ATOM 774 O O . GLU A 1 107 ? -31.251 9.341 3.978 1.00 34.41 107 GLU A O 1
ATOM 779 N N . ALA A 1 108 ? -30.797 11.403 3.236 1.00 35.91 108 ALA A N 1
ATOM 780 C CA . ALA A 1 108 ? -29.400 11.134 2.944 1.00 35.91 108 ALA A CA 1
ATOM 781 C C . ALA A 1 108 ? -28.643 11.119 4.277 1.00 35.91 108 ALA A C 1
ATOM 783 O O . ALA A 1 108 ? -28.447 12.163 4.901 1.00 35.91 108 ALA A O 1
ATOM 784 N N . ALA A 1 109 ? -28.248 9.929 4.728 1.00 31.16 109 ALA A N 1
ATOM 785 C CA . ALA A 1 109 ? -27.347 9.783 5.859 1.00 31.16 109 ALA A CA 1
ATOM 786 C C . ALA A 1 109 ? -26.027 10.523 5.550 1.00 31.16 109 ALA A C 1
ATOM 788 O O . ALA A 1 109 ? -25.447 10.306 4.482 1.00 31.16 109 ALA A O 1
ATOM 789 N N . PRO A 1 110 ? -25.533 11.402 6.439 1.00 34.88 110 PRO A N 1
ATOM 790 C CA . PRO A 1 110 ? -24.268 12.082 6.213 1.00 34.88 110 PRO A CA 1
ATOM 791 C C . PRO A 1 110 ? -23.115 11.077 6.304 1.00 34.88 110 PRO A C 1
ATOM 793 O O . PRO A 1 110 ? -23.021 10.308 7.264 1.00 34.88 110 PRO A O 1
ATOM 796 N N . ALA A 1 111 ? -22.219 11.112 5.316 1.00 34.50 111 ALA A N 1
ATOM 797 C CA . ALA A 1 111 ? -20.917 10.467 5.393 1.00 34.50 111 ALA A CA 1
ATOM 798 C C . ALA A 1 111 ? -20.198 10.968 6.656 1.00 34.50 111 ALA A C 1
ATOM 800 O O . ALA A 1 111 ? -19.847 12.144 6.764 1.00 34.50 111 ALA A O 1
ATOM 801 N N . LYS A 1 112 ? -20.029 10.090 7.648 1.00 34.00 112 LYS A N 1
ATOM 802 C CA . LYS A 1 112 ? -19.227 10.386 8.833 1.00 34.00 112 LYS A CA 1
ATOM 803 C C . LYS A 1 112 ? -17.758 10.342 8.431 1.00 34.00 112 LYS A C 1
ATOM 805 O O . LYS A 1 112 ? -17.134 9.289 8.457 1.00 34.00 112 LYS A O 1
ATOM 810 N N . THR A 1 113 ? -17.199 11.495 8.095 1.00 39.06 113 THR A N 1
ATOM 811 C CA . THR A 1 113 ? -15.749 11.694 8.093 1.00 39.06 113 THR A CA 1
ATOM 812 C C . THR A 1 113 ? -15.292 11.792 9.551 1.00 39.06 113 THR A C 1
ATOM 814 O O . THR A 1 113 ? -15.085 12.880 10.082 1.00 39.06 113 THR A O 1
ATOM 817 N N . SER A 1 114 ? -15.215 10.662 10.258 1.00 43.56 114 SER A N 1
ATOM 818 C CA . SER A 1 114 ? -14.531 10.601 11.551 1.00 43.56 114 SER A CA 1
ATOM 819 C C . SER A 1 114 ? -13.029 10.672 11.294 1.00 43.56 114 SER A C 1
ATOM 821 O O . SER A 1 114 ? -12.420 9.731 10.790 1.00 43.56 114 SER A O 1
ATOM 823 N N . GLN A 1 115 ? -12.448 11.831 11.604 1.00 46.44 115 GLN A N 1
ATOM 824 C CA . GLN A 1 115 ? -11.009 12.077 11.573 1.00 46.44 115 GLN A CA 1
ATOM 825 C C . GLN A 1 115 ? -10.262 11.014 12.393 1.00 46.44 115 GLN A C 1
ATOM 827 O O . GLN A 1 115 ? -10.599 10.767 13.552 1.00 46.44 115 GLN A O 1
ATOM 832 N N . ALA A 1 116 ? -9.222 10.423 11.796 1.00 54.06 116 ALA A N 1
ATOM 833 C CA . ALA A 1 116 ? -8.217 9.646 12.515 1.00 54.06 116 ALA A CA 1
ATOM 834 C C . ALA A 1 116 ? -7.684 10.451 13.714 1.00 54.06 116 ALA A C 1
ATOM 836 O O . ALA A 1 116 ? -7.508 11.671 13.620 1.00 54.06 116 ALA A O 1
ATOM 837 N N . SER A 1 117 ? -7.454 9.786 14.850 1.00 49.50 117 SER A N 1
ATOM 838 C CA . SER A 1 117 ? -7.084 10.479 16.084 1.00 49.50 117 SER A CA 1
ATOM 839 C C . SER A 1 117 ? -5.764 11.233 15.894 1.00 49.50 117 SER A C 1
ATOM 841 O O . SER A 1 117 ? -4.748 10.703 15.436 1.00 49.50 117 SER A O 1
ATOM 843 N N . SER A 1 118 ? -5.780 12.525 16.212 1.00 44.00 118 SER A N 1
ATOM 844 C CA . SER A 1 118 ? -4.610 13.387 16.123 1.00 44.00 118 SER A CA 1
ATOM 845 C C . SER A 1 118 ? -3.633 13.063 17.261 1.00 44.00 118 SER A C 1
ATOM 847 O O . SER A 1 118 ? -3.596 13.741 18.283 1.00 44.00 118 SER A O 1
ATOM 849 N N . GLY A 1 119 ? -2.810 12.029 17.078 1.00 46.06 119 GLY A N 1
ATOM 850 C CA . GLY A 1 119 ? -1.441 12.035 17.597 1.00 46.06 119 GLY A CA 1
ATOM 851 C C . GLY A 1 119 ? -1.121 11.295 18.899 1.00 46.06 119 GLY A C 1
ATOM 852 O O . GLY A 1 119 ? -0.023 11.536 19.409 1.00 46.06 119 GLY A O 1
ATOM 853 N N . GLY A 1 120 ? -1.980 10.403 19.402 1.00 48.28 120 GLY A N 1
ATOM 854 C CA . GLY A 1 120 ? -1.625 9.463 20.479 1.00 48.28 120 GLY A CA 1
ATOM 855 C C . GLY A 1 120 ? -1.028 8.151 19.950 1.00 48.28 120 GLY A C 1
ATOM 856 O O . GLY A 1 120 ? -1.438 7.677 18.893 1.00 48.28 120 GLY A O 1
ATOM 857 N N . GLU A 1 121 ? -0.077 7.557 20.682 1.00 60.94 121 GLU A N 1
ATOM 858 C CA . GLU A 1 121 ? 0.303 6.145 20.510 1.00 60.94 121 GLU A CA 1
ATOM 859 C C . GLU A 1 121 ? -0.889 5.290 20.928 1.00 60.94 121 GLU A C 1
ATOM 861 O O . GLU A 1 121 ? -1.090 5.007 22.111 1.00 60.94 121 GLU A O 1
ATOM 866 N N . GLY A 1 122 ? -1.752 4.963 19.978 1.00 74.69 122 GLY A N 1
ATOM 867 C CA . GLY A 1 122 ? -2.888 4.130 20.301 1.00 74.69 122 GLY A CA 1
ATOM 868 C C . GLY A 1 122 ? -2.491 2.667 20.537 1.00 74.69 122 GLY A C 1
ATOM 869 O O . GLY A 1 122 ? -1.341 2.252 20.347 1.00 74.69 122 GLY A O 1
ATOM 870 N N . ASN A 1 123 ? -3.452 1.889 21.027 1.00 87.75 123 ASN A N 1
ATOM 871 C CA . ASN A 1 123 ? -3.235 0.536 21.538 1.00 87.75 123 ASN A CA 1
ATOM 872 C C . ASN A 1 123 ? -2.637 -0.429 20.500 1.00 87.75 123 ASN A C 1
ATOM 874 O O . ASN A 1 123 ? -1.839 -1.287 20.876 1.00 87.75 123 ASN A O 1
ATOM 878 N N . VAL A 1 124 ? -2.979 -0.286 19.218 1.00 92.12 124 VAL A N 1
ATOM 879 C CA . VAL A 1 124 ? -2.463 -1.123 18.126 1.00 92.12 124 VAL A CA 1
ATOM 880 C C . VAL A 1 124 ? -0.988 -0.827 17.880 1.00 92.12 124 VAL A C 1
ATOM 882 O O . VAL A 1 124 ? -0.168 -1.741 17.901 1.00 92.12 124 VAL A O 1
ATOM 885 N N . LEU A 1 125 ? -0.617 0.448 17.723 1.00 90.75 125 LEU A N 1
ATOM 886 C CA . LEU A 1 125 ? 0.783 0.842 17.513 1.00 90.75 125 LEU A CA 1
ATOM 887 C C . LEU A 1 125 ? 1.673 0.417 18.688 1.00 90.75 125 LEU A C 1
ATOM 889 O O . LEU A 1 125 ? 2.784 -0.077 18.480 1.00 90.75 125 LEU A O 1
ATOM 893 N N . LYS A 1 126 ? 1.154 0.538 19.915 1.00 90.25 126 LYS A N 1
ATOM 894 C CA . LYS A 1 126 ? 1.835 0.081 21.129 1.00 90.25 126 LYS A CA 1
ATOM 895 C C . LYS A 1 126 ? 2.007 -1.439 21.164 1.00 90.25 126 LYS A C 1
ATOM 897 O O . LYS A 1 126 ? 3.089 -1.904 21.512 1.00 90.25 126 LYS A O 1
ATOM 902 N N . ALA A 1 127 ? 0.978 -2.206 20.797 1.00 91.12 127 ALA A N 1
ATOM 903 C CA . ALA A 1 127 ? 1.055 -3.668 20.726 1.00 91.12 127 ALA A CA 1
ATOM 904 C C . ALA A 1 127 ? 2.106 -4.138 19.706 1.00 91.12 127 ALA A C 1
ATOM 906 O O . ALA A 1 127 ? 2.858 -5.073 19.969 1.00 91.12 127 ALA A O 1
ATOM 907 N N . LEU A 1 128 ? 2.221 -3.421 18.588 1.00 88.88 128 LEU A N 1
ATOM 908 C CA . LEU A 1 128 ? 3.220 -3.661 17.546 1.00 88.88 128 LEU A CA 1
ATOM 909 C C . LEU A 1 128 ? 4.629 -3.170 17.922 1.00 88.88 128 LEU A C 1
ATOM 911 O O . LEU A 1 128 ? 5.597 -3.441 17.210 1.00 88.88 128 LEU A O 1
ATOM 915 N N . GLY A 1 129 ? 4.758 -2.416 19.018 1.00 88.38 129 GLY A N 1
ATOM 916 C CA . GLY A 1 129 ? 6.005 -1.779 19.432 1.00 88.38 129 GLY A CA 1
ATOM 917 C C . GLY A 1 129 ? 6.545 -0.778 18.406 1.00 88.38 129 GLY A C 1
ATOM 918 O O . GLY A 1 129 ? 7.764 -0.626 18.314 1.00 88.38 129 GLY A O 1
ATOM 919 N N . CYS A 1 130 ? 5.663 -0.162 17.613 1.00 85.38 130 CYS A N 1
ATOM 920 C CA . CYS A 1 130 ? 6.018 0.854 16.625 1.00 85.38 130 CYS A CA 1
ATOM 921 C C . CYS A 1 130 ? 6.266 2.201 17.299 1.00 85.38 130 CYS A C 1
ATOM 923 O O . CYS A 1 130 ? 5.545 2.579 18.223 1.00 85.38 130 CYS A O 1
ATOM 925 N N . SER A 1 131 ? 7.246 2.949 16.796 1.00 80.44 131 SER A N 1
ATOM 926 C CA . SER A 1 131 ? 7.381 4.359 17.150 1.00 80.44 131 SER A CA 1
ATOM 927 C C . SER A 1 131 ? 6.316 5.191 16.430 1.00 80.44 131 SER A C 1
ATOM 929 O O . SER A 1 131 ? 5.711 4.774 15.436 1.00 80.44 131 SER A O 1
ATOM 931 N N . LYS A 1 132 ? 6.084 6.407 16.926 1.00 80.56 132 LYS A N 1
ATOM 932 C CA . LYS A 1 132 ? 5.265 7.383 16.211 1.00 80.56 132 LYS A CA 1
ATOM 933 C C . LYS A 1 132 ? 5.961 7.773 14.903 1.00 80.56 132 LYS A C 1
ATOM 935 O O . LYS A 1 132 ? 7.112 8.202 14.915 1.00 80.56 132 LYS A O 1
ATOM 940 N N . GLY A 1 133 ? 5.232 7.677 13.795 1.00 85.50 133 GLY A N 1
ATOM 941 C CA . GLY A 1 133 ? 5.699 8.161 12.501 1.00 85.50 133 GLY A CA 1
ATOM 942 C C . GLY A 1 133 ? 5.774 9.687 12.452 1.00 85.50 133 GLY A C 1
ATOM 943 O O . GLY A 1 133 ? 5.215 10.380 13.309 1.00 85.50 133 GLY A O 1
ATOM 944 N N . GLN A 1 134 ? 6.426 10.224 11.419 1.00 90.38 134 GLN A N 1
ATOM 945 C CA . GLN A 1 134 ? 6.514 11.676 11.206 1.00 90.38 134 GLN A CA 1
ATOM 946 C C . GLN A 1 134 ? 5.124 12.316 11.144 1.00 90.38 134 GLN A C 1
ATOM 948 O O . GLN A 1 134 ? 4.913 13.382 11.720 1.00 90.38 134 GLN A O 1
ATOM 953 N N . ASN A 1 135 ? 4.172 11.636 10.489 1.00 92.81 135 ASN A N 1
ATOM 954 C CA . ASN A 1 135 ? 2.760 12.013 10.452 1.00 92.81 135 ASN A CA 1
ATOM 955 C C . ASN A 1 135 ? 2.544 13.480 10.049 1.00 92.81 135 ASN A C 1
ATOM 957 O O . ASN A 1 135 ? 1.682 14.157 10.616 1.00 92.81 135 ASN A O 1
ATOM 961 N N . ALA A 1 136 ? 3.346 13.964 9.094 1.00 95.12 136 ALA A N 1
ATOM 962 C CA . ALA A 1 136 ? 3.278 15.336 8.606 1.00 95.12 136 ALA A CA 1
ATOM 963 C C . ALA A 1 136 ? 1.855 15.674 8.137 1.00 95.12 136 ALA A C 1
ATOM 965 O O . ALA A 1 136 ? 1.144 14.810 7.632 1.00 95.12 136 ALA A O 1
ATOM 966 N N . GLU A 1 137 ? 1.438 16.926 8.308 1.00 94.94 137 GLU A N 1
ATOM 967 C CA . GLU A 1 137 ? 0.127 17.444 7.868 1.00 94.94 137 GLU A CA 1
ATOM 968 C C . GLU A 1 137 ? 0.231 18.305 6.604 1.00 94.94 137 GLU A C 1
ATOM 970 O O . GLU A 1 137 ? -0.764 18.830 6.114 1.00 94.94 137 GLU A O 1
ATOM 975 N N . SER A 1 138 ? 1.442 18.457 6.075 1.00 95.00 138 SER A N 1
ATOM 976 C CA . SER A 1 138 ? 1.751 19.290 4.921 1.00 95.00 138 SER A CA 1
ATOM 977 C C . SER A 1 138 ? 2.746 18.591 3.988 1.00 95.00 138 SER A C 1
ATOM 979 O O . SER A 1 138 ? 3.462 17.682 4.428 1.00 95.00 138 SER A O 1
ATOM 981 N N . PRO A 1 139 ? 2.816 19.013 2.709 1.00 96.19 139 PRO A N 1
ATOM 982 C CA . PRO A 1 139 ? 3.748 18.452 1.738 1.00 96.19 139 PRO A CA 1
ATOM 983 C C . PRO A 1 139 ? 5.191 18.422 2.251 1.00 96.19 139 PRO A C 1
ATOM 985 O O . PRO A 1 139 ? 5.742 19.441 2.663 1.00 96.19 139 PRO A O 1
ATOM 988 N N . ASN A 1 140 ? 5.809 17.242 2.194 1.00 92.62 140 ASN A N 1
ATOM 989 C CA . ASN A 1 140 ? 7.160 16.980 2.710 1.00 92.62 140 ASN A CA 1
ATOM 990 C C . ASN A 1 140 ? 8.048 16.209 1.711 1.00 92.62 140 ASN A C 1
ATOM 992 O O . ASN A 1 140 ? 9.070 15.648 2.096 1.00 92.62 140 ASN A O 1
ATOM 996 N N . GLY A 1 141 ? 7.635 16.119 0.442 1.00 94.19 141 GLY A N 1
ATOM 997 C CA . GLY A 1 141 ? 8.319 15.317 -0.582 1.00 94.19 141 GLY A CA 1
ATOM 998 C C . GLY A 1 141 ? 8.124 13.799 -0.449 1.00 94.19 141 GLY A C 1
ATOM 999 O O . GLY A 1 141 ? 8.749 13.045 -1.189 1.00 94.19 141 GLY A O 1
ATOM 1000 N N . SER A 1 142 ? 7.266 13.342 0.470 1.00 95.44 142 SER A N 1
ATOM 1001 C CA . SER A 1 142 ? 6.952 11.925 0.689 1.00 95.44 142 SER A CA 1
ATOM 1002 C C . SER A 1 142 ? 5.443 11.690 0.836 1.00 95.44 142 SER A C 1
ATOM 1004 O O . SER A 1 142 ? 4.710 11.900 -0.125 1.00 95.44 142 SER A O 1
ATOM 1006 N N . ILE A 1 143 ? 4.970 11.272 2.011 1.00 96.62 143 ILE A N 1
ATOM 1007 C CA . ILE A 1 143 ? 3.558 11.072 2.341 1.00 96.62 143 ILE A CA 1
ATOM 1008 C C . ILE A 1 143 ? 3.207 11.975 3.524 1.00 96.62 143 ILE A C 1
ATOM 1010 O O . ILE A 1 143 ? 3.988 12.097 4.475 1.00 96.62 143 ILE A O 1
ATOM 1014 N N . TRP A 1 144 ? 2.026 12.584 3.484 1.00 97.31 144 TRP A N 1
ATOM 1015 C CA . TRP A 1 144 ? 1.479 13.381 4.583 1.00 97.31 144 TRP A CA 1
ATOM 1016 C C . TRP A 1 144 ? -0.026 13.154 4.729 1.00 97.31 144 TRP A C 1
ATOM 1018 O O . TRP A 1 144 ? -0.691 12.631 3.836 1.00 97.31 144 TRP A O 1
ATOM 1028 N N . LYS A 1 145 ? -0.565 13.517 5.890 1.00 96.81 145 LYS A N 1
ATOM 1029 C CA . LYS A 1 145 ? -1.986 13.424 6.216 1.00 96.81 145 LYS A CA 1
ATOM 1030 C C . LYS A 1 145 ? -2.789 14.487 5.473 1.00 96.81 145 LYS A C 1
ATOM 1032 O O . LYS A 1 145 ? -2.355 15.630 5.354 1.00 96.81 145 LYS A O 1
ATOM 1037 N N . GLY A 1 146 ? -4.007 14.121 5.097 1.00 94.50 146 GLY A N 1
ATOM 1038 C CA . GLY A 1 146 ? -4.955 14.998 4.425 1.00 94.50 146 GLY A CA 1
ATOM 1039 C C . GLY A 1 146 ? -4.890 14.899 2.904 1.00 94.50 146 GLY A C 1
ATOM 1040 O O . GLY A 1 146 ? -4.188 14.065 2.334 1.00 94.50 146 GLY A O 1
ATOM 1041 N N . ASP A 1 147 ? -5.663 15.759 2.258 1.00 93.81 147 ASP A N 1
ATOM 1042 C CA . ASP A 1 147 ? -5.932 15.797 0.816 1.00 93.81 147 ASP A CA 1
ATOM 1043 C C . ASP A 1 147 ? -5.282 17.008 0.117 1.00 93.81 147 ASP A C 1
ATOM 1045 O O . ASP A 1 147 ? -5.463 17.238 -1.079 1.00 93.81 147 ASP A O 1
ATOM 1049 N N . SER A 1 148 ? -4.518 17.817 0.850 1.00 89.81 148 SER A N 1
ATOM 1050 C CA . SER A 1 148 ? -3.969 19.061 0.317 1.00 89.81 148 SER A CA 1
ATOM 1051 C C . SER A 1 148 ? -2.608 18.866 -0.352 1.00 89.81 148 SER A C 1
ATOM 1053 O O . SER A 1 148 ? -1.754 18.128 0.134 1.00 89.81 148 SER A O 1
ATOM 1055 N N . GLY A 1 149 ? -2.370 19.581 -1.456 1.00 84.69 149 GLY A N 1
ATOM 1056 C CA . GLY A 1 149 ? -1.033 19.745 -2.038 1.00 84.69 149 GLY A CA 1
ATOM 1057 C C . GLY A 1 149 ? -0.499 18.570 -2.863 1.00 84.69 149 GLY A C 1
ATOM 1058 O O . GLY A 1 149 ? 0.652 18.626 -3.287 1.00 84.69 149 GLY A O 1
ATOM 1059 N N . SER A 1 150 ? -1.301 17.531 -3.118 1.00 92.81 150 SER A N 1
ATOM 1060 C CA . SER A 1 150 ? -0.967 16.482 -4.085 1.00 92.81 150 SER A CA 1
ATOM 1061 C C . SER A 1 150 ? -2.115 16.194 -5.041 1.00 92.81 150 SER A C 1
ATOM 1063 O O . SER A 1 150 ? -3.285 16.304 -4.685 1.00 92.81 150 SER A O 1
ATOM 1065 N N . LYS A 1 151 ? -1.751 15.773 -6.253 1.00 93.69 151 LYS A N 1
ATOM 1066 C CA . LYS A 1 151 ? -2.671 15.188 -7.228 1.00 93.69 151 LYS A CA 1
ATOM 1067 C C . LYS A 1 151 ? -2.952 13.702 -6.964 1.00 93.69 151 LYS A C 1
ATOM 1069 O O . LYS A 1 151 ? -3.898 13.170 -7.522 1.00 93.69 151 LYS A O 1
ATOM 1074 N N . THR A 1 152 ? -2.121 13.023 -6.167 1.00 96.00 152 THR A N 1
ATOM 1075 C CA . THR A 1 152 ? -2.288 11.599 -5.833 1.00 96.00 152 THR A CA 1
ATOM 1076 C C . THR A 1 152 ? -2.596 11.427 -4.352 1.00 96.00 152 THR A C 1
ATOM 1078 O O . THR A 1 152 ? -1.843 11.903 -3.498 1.00 96.00 152 THR A O 1
ATOM 1081 N N . GLN A 1 153 ? -3.691 10.731 -4.055 1.00 97.62 153 GLN A N 1
ATOM 1082 C CA . GLN A 1 153 ? -4.224 10.555 -2.707 1.00 97.62 153 GLN A CA 1
ATOM 1083 C C . GLN A 1 153 ? -4.569 9.092 -2.428 1.00 97.62 153 GLN A C 1
ATOM 1085 O O . GLN A 1 153 ? -4.918 8.338 -3.335 1.00 97.62 153 GLN A O 1
ATOM 1090 N N . LEU A 1 154 ? -4.519 8.710 -1.154 1.00 98.25 154 LEU A N 1
ATOM 1091 C CA . LEU A 1 154 ? -4.987 7.428 -0.636 1.00 98.25 154 LEU A CA 1
ATOM 1092 C C . LEU A 1 154 ? -6.042 7.695 0.436 1.00 98.25 154 LEU A C 1
ATOM 1094 O O . LEU A 1 154 ? -5.777 8.453 1.366 1.00 98.25 154 LEU A O 1
ATOM 1098 N N . THR A 1 155 ? -7.195 7.038 0.377 1.00 98.56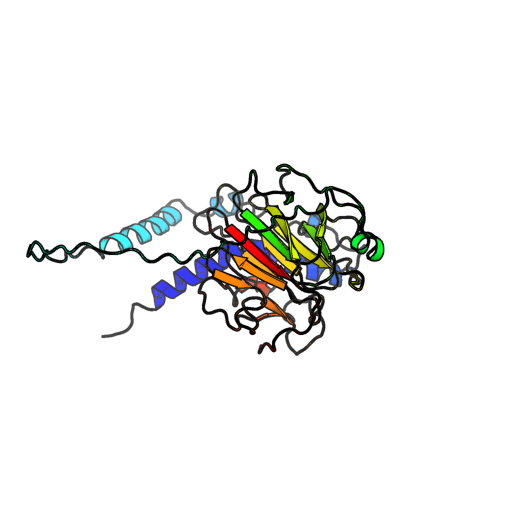 155 THR A N 1
ATOM 1099 C CA . THR A 1 155 ? -8.123 6.973 1.513 1.00 98.56 155 THR A CA 1
ATOM 1100 C C . THR A 1 155 ? -8.225 5.541 1.996 1.00 98.56 155 THR A C 1
ATOM 1102 O O . THR A 1 155 ? -8.802 4.696 1.322 1.00 98.56 155 THR A O 1
ATOM 1105 N N . PHE A 1 156 ? -7.664 5.299 3.173 1.00 98.69 156 PHE A N 1
ATOM 1106 C CA . PHE A 1 156 ? -7.715 4.042 3.903 1.00 98.69 156 PHE A CA 1
ATOM 1107 C C . PHE A 1 156 ? -8.989 3.979 4.730 1.00 98.69 156 PHE A C 1
ATOM 1109 O O . PHE A 1 156 ? -9.159 4.799 5.624 1.00 98.69 156 PHE A O 1
ATOM 1116 N N . THR A 1 157 ? -9.852 3.005 4.472 1.00 98.56 157 THR A N 1
ATOM 1117 C CA . THR A 1 157 ? -11.082 2.746 5.222 1.00 98.56 157 THR A CA 1
ATOM 1118 C C . THR A 1 157 ? -10.955 1.425 5.973 1.00 98.56 157 THR A C 1
ATOM 1120 O O . THR A 1 157 ? -10.799 0.368 5.357 1.00 98.56 157 THR A O 1
ATOM 1123 N N . ASN A 1 158 ? -11.040 1.501 7.302 1.00 98.19 158 ASN A N 1
ATOM 1124 C CA . ASN A 1 158 ? -11.054 0.339 8.183 1.00 98.19 158 ASN A CA 1
ATOM 1125 C C . ASN A 1 158 ? -12.467 -0.250 8.235 1.00 98.19 158 ASN A C 1
ATOM 1127 O O . ASN A 1 158 ? -13.330 0.288 8.928 1.00 98.19 158 ASN A O 1
ATOM 1131 N N . ASP A 1 159 ? -12.696 -1.351 7.530 1.00 97.00 159 ASP A N 1
ATOM 1132 C CA . ASP A 1 159 ? -13.990 -2.044 7.480 1.00 97.00 159 ASP A CA 1
ATOM 1133 C C . ASP A 1 159 ? -14.138 -3.111 8.584 1.00 97.00 159 ASP A C 1
ATOM 1135 O O . ASP A 1 159 ? -15.054 -3.929 8.565 1.00 97.00 159 ASP A O 1
ATOM 1139 N N . ALA A 1 160 ? -13.220 -3.141 9.556 1.00 95.81 160 ALA A N 1
ATOM 1140 C CA . ALA A 1 160 ? -13.357 -3.979 10.743 1.00 95.81 160 ALA A CA 1
ATOM 1141 C C . ALA A 1 160 ? -14.156 -3.283 11.857 1.00 95.81 160 ALA A C 1
ATOM 1143 O O . ALA A 1 160 ? -14.352 -2.065 11.870 1.00 95.81 160 ALA A O 1
ATOM 1144 N N . ASP A 1 161 ? -14.563 -4.084 12.838 1.00 95.56 161 ASP A N 1
ATOM 1145 C CA . ASP A 1 161 ? -15.241 -3.677 14.069 1.00 95.56 161 ASP A CA 1
ATOM 1146 C C . ASP A 1 161 ? -14.275 -3.267 15.198 1.00 95.56 161 ASP A C 1
ATOM 1148 O O . ASP A 1 161 ? -14.712 -2.845 16.270 1.00 95.56 161 ASP A O 1
ATOM 1152 N N . GLU A 1 162 ? -12.964 -3.315 14.952 1.00 95.44 162 GLU A N 1
ATOM 1153 C CA . GLU A 1 162 ? -11.921 -2.870 15.876 1.00 95.44 162 GLU A CA 1
ATOM 1154 C C . GLU A 1 162 ? -10.982 -1.828 15.249 1.00 95.44 162 GLU A C 1
ATOM 1156 O O . GLU A 1 162 ? -10.880 -1.684 14.027 1.00 95.44 162 GLU A O 1
ATOM 1161 N N . SER A 1 163 ? -10.287 -1.070 16.101 1.00 96.25 163 SER A N 1
ATOM 1162 C CA . SER A 1 163 ? -9.259 -0.126 15.657 1.00 96.25 163 SER A CA 1
ATOM 1163 C C . SER A 1 163 ? -8.091 -0.848 14.988 1.00 96.25 163 SER A C 1
ATOM 1165 O O . SER A 1 163 ? -7.696 -1.940 15.389 1.00 96.25 163 SER A O 1
ATOM 1167 N N . SER A 1 164 ? -7.500 -0.184 14.005 1.00 97.19 164 SER A N 1
ATOM 1168 C CA . SER A 1 164 ? -6.306 -0.623 13.285 1.00 97.19 164 SER A CA 1
ATOM 1169 C C . SER A 1 164 ? -5.233 0.461 13.333 1.00 97.19 164 SER A C 1
ATOM 1171 O O . SER A 1 164 ? -5.482 1.577 13.792 1.00 97.19 164 SER A O 1
ATOM 1173 N N . ALA A 1 165 ? -4.048 0.146 12.827 1.00 96.12 165 ALA A N 1
ATOM 1174 C CA . ALA A 1 165 ? -3.020 1.111 12.483 1.00 96.12 165 ALA A CA 1
ATOM 1175 C C . ALA A 1 165 ? -2.757 1.081 10.976 1.00 96.12 165 ALA A C 1
ATOM 1177 O O . ALA A 1 165 ? -2.692 0.006 10.389 1.00 96.12 165 ALA A O 1
ATOM 1178 N N . VAL A 1 166 ? -2.559 2.247 10.365 1.00 96.75 166 VAL A N 1
ATOM 1179 C CA . VAL A 1 166 ? -1.997 2.380 9.017 1.00 96.75 166 VAL A CA 1
ATOM 1180 C C . VAL A 1 166 ? -0.550 2.828 9.155 1.00 96.75 166 VAL A C 1
ATOM 1182 O O . VAL A 1 166 ? -0.254 3.839 9.802 1.00 96.75 166 VAL A O 1
ATOM 1185 N N . LEU A 1 167 ? 0.342 2.053 8.546 1.00 95.56 167 LEU A N 1
ATOM 1186 C CA . LEU A 1 167 ? 1.780 2.266 8.530 1.00 95.56 167 LEU A CA 1
ATOM 1187 C C . LEU A 1 167 ? 2.223 2.488 7.084 1.00 95.56 167 LEU A C 1
ATOM 1189 O O . LEU A 1 167 ? 1.883 1.679 6.227 1.00 95.56 167 LEU A O 1
ATOM 1193 N N . CYS A 1 168 ? 2.982 3.546 6.806 1.00 95.88 168 CYS A N 1
ATOM 1194 C CA . CYS A 1 168 ? 3.540 3.799 5.475 1.00 95.88 168 CYS A CA 1
ATOM 1195 C C . CYS A 1 168 ? 5.031 4.111 5.529 1.00 95.88 168 CYS A C 1
ATOM 1197 O O . CYS A 1 168 ? 5.500 4.780 6.450 1.00 95.88 168 CYS A O 1
ATOM 1199 N N . TRP A 1 169 ? 5.757 3.711 4.490 1.00 94.00 169 TRP A N 1
ATOM 1200 C CA . TRP A 1 169 ? 7.206 3.858 4.377 1.00 94.00 169 TRP A CA 1
ATOM 1201 C C . TRP A 1 169 ? 7.614 4.339 2.985 1.00 94.00 169 TRP A C 1
ATOM 1203 O O . TRP A 1 169 ? 6.861 4.228 2.018 1.00 94.00 169 TRP A O 1
ATOM 1213 N N . SER A 1 170 ? 8.847 4.830 2.869 1.00 92.38 170 SER A N 1
ATOM 1214 C CA . SER A 1 170 ? 9.523 4.913 1.574 1.00 92.38 170 SER A CA 1
ATOM 1215 C C . SER A 1 170 ? 9.977 3.530 1.112 1.00 92.38 170 SER A C 1
ATOM 1217 O O . SER A 1 170 ? 10.097 2.606 1.925 1.00 92.38 170 SER A O 1
ATOM 1219 N N . LYS A 1 171 ? 10.313 3.404 -0.179 1.00 86.38 171 LYS A N 1
ATOM 1220 C CA . LYS A 1 171 ? 10.851 2.155 -0.742 1.00 86.38 171 LYS A CA 1
ATOM 1221 C C . LYS A 1 171 ? 12.048 1.591 0.039 1.00 86.38 171 LYS A C 1
ATOM 1223 O O . LYS A 1 171 ? 12.162 0.386 0.216 1.00 86.38 171 LYS A O 1
ATOM 1228 N N . ASP A 1 172 ? 12.910 2.464 0.563 1.00 81.81 172 ASP A N 1
ATOM 1229 C CA . ASP A 1 172 ? 14.097 2.062 1.327 1.00 81.81 172 ASP A CA 1
ATOM 1230 C C . ASP A 1 172 ? 13.801 1.831 2.821 1.00 81.81 172 ASP A C 1
ATOM 1232 O O . ASP A 1 172 ? 14.572 1.161 3.511 1.00 81.81 172 ASP A O 1
ATOM 1236 N N . GLY A 1 173 ? 12.712 2.413 3.336 1.00 83.00 173 GLY A N 1
ATOM 1237 C CA . GLY A 1 173 ? 12.355 2.384 4.754 1.00 83.00 173 GLY A CA 1
ATOM 1238 C C . GLY A 1 173 ? 11.584 1.137 5.183 1.00 83.00 173 GLY A C 1
ATOM 1239 O O . GLY A 1 173 ? 11.710 0.727 6.334 1.00 83.00 173 GLY A O 1
ATOM 1240 N N . MET A 1 174 ? 10.821 0.503 4.287 1.00 80.88 174 MET A N 1
ATOM 1241 C CA . MET A 1 174 ? 9.904 -0.575 4.695 1.00 80.88 174 MET A CA 1
ATOM 1242 C C . MET A 1 174 ? 10.605 -1.850 5.182 1.00 80.88 174 MET A C 1
ATOM 1244 O O . MET A 1 174 ? 10.033 -2.600 5.961 1.00 80.88 174 MET A O 1
ATOM 1248 N N . PHE A 1 175 ? 11.845 -2.089 4.748 1.00 75.81 175 PHE A N 1
ATOM 1249 C CA . PHE A 1 175 ? 12.658 -3.242 5.163 1.00 75.81 175 PHE A CA 1
ATOM 1250 C C . PHE A 1 175 ? 13.527 -2.931 6.389 1.00 75.81 175 PHE A C 1
ATOM 1252 O O . PHE A 1 175 ? 14.402 -3.706 6.763 1.00 75.81 175 PHE A O 1
ATOM 1259 N N . LYS A 1 176 ? 13.348 -1.750 6.991 1.00 65.19 176 LYS A N 1
ATOM 1260 C CA . LYS A 1 176 ? 14.187 -1.242 8.082 1.00 65.19 176 LYS A CA 1
ATOM 1261 C C . LYS A 1 176 ? 13.410 -1.063 9.384 1.00 65.19 176 LYS A C 1
ATOM 1263 O O . LYS A 1 176 ? 13.815 -0.251 10.208 1.00 65.19 176 LYS A O 1
ATOM 1268 N N . THR A 1 177 ? 12.376 -1.880 9.613 1.00 62.03 177 THR A N 1
ATOM 1269 C CA . THR A 1 177 ? 11.651 -2.068 10.892 1.00 62.03 177 THR A CA 1
ATOM 1270 C C . THR A 1 177 ? 10.567 -1.035 11.257 1.00 62.03 177 THR A C 1
ATOM 1272 O O . THR A 1 177 ? 10.409 0.015 10.632 1.00 62.03 177 THR A O 1
ATOM 1275 N N . LYS A 1 178 ? 9.841 -1.358 12.340 1.00 65.94 178 LYS A N 1
ATOM 1276 C CA . LYS A 1 178 ? 8.801 -0.602 13.069 1.00 65.94 178 LYS A CA 1
ATOM 1277 C C . LYS A 1 178 ? 9.147 0.844 13.475 1.00 65.94 178 LYS A C 1
ATOM 1279 O O . LYS A 1 178 ? 8.269 1.563 13.942 1.00 65.94 178 LYS A O 1
ATOM 1284 N N . GLU A 1 179 ? 10.406 1.259 13.331 1.00 66.56 179 GLU A N 1
ATOM 1285 C CA . GLU A 1 179 ? 10.906 2.572 13.769 1.00 66.56 179 GLU A CA 1
ATOM 1286 C C . GLU A 1 179 ? 10.929 3.632 12.653 1.00 66.56 179 GLU A C 1
ATOM 1288 O O . GLU A 1 179 ? 11.044 4.823 12.937 1.00 66.56 179 GLU A O 1
ATOM 1293 N N . ASN A 1 180 ? 10.791 3.213 11.389 1.00 77.31 180 ASN A N 1
ATOM 1294 C CA . ASN A 1 180 ? 11.015 4.063 10.212 1.00 77.31 180 ASN A CA 1
ATOM 1295 C C . ASN A 1 180 ? 9.743 4.369 9.406 1.00 77.31 180 ASN A C 1
ATOM 1297 O O . ASN A 1 180 ? 9.819 4.751 8.235 1.00 77.31 180 ASN A O 1
ATOM 1301 N N . ALA A 1 181 ? 8.566 4.192 10.006 1.00 88.69 181 ALA A N 1
ATOM 1302 C CA . ALA A 1 181 ? 7.309 4.538 9.357 1.00 88.69 181 ALA A CA 1
ATOM 1303 C C . ALA A 1 181 ? 7.176 6.068 9.216 1.00 88.69 181 ALA A C 1
ATOM 1305 O O . ALA A 1 181 ? 7.282 6.820 10.184 1.00 88.69 181 ALA A O 1
ATOM 1306 N N . ILE A 1 182 ? 6.927 6.547 7.996 1.00 93.56 182 ILE A N 1
ATOM 1307 C CA . ILE A 1 182 ? 6.648 7.962 7.703 1.00 93.56 182 ILE A CA 1
ATOM 1308 C C . ILE A 1 182 ? 5.258 8.322 8.234 1.00 93.56 182 ILE A C 1
ATOM 1310 O O . ILE A 1 182 ? 5.082 9.356 8.881 1.00 93.56 182 ILE A O 1
ATOM 1314 N N . ILE A 1 183 ? 4.291 7.431 8.005 1.00 94.62 183 ILE A N 1
ATOM 1315 C CA . ILE A 1 183 ? 2.961 7.477 8.611 1.00 94.62 183 ILE A CA 1
ATOM 1316 C C . ILE A 1 183 ? 2.849 6.303 9.574 1.00 94.62 183 ILE A C 1
ATOM 1318 O O . ILE A 1 183 ? 3.113 5.174 9.180 1.00 94.62 183 ILE A O 1
ATOM 1322 N N . ALA A 1 184 ? 2.445 6.570 10.810 1.00 94.25 184 ALA A N 1
ATOM 1323 C CA . ALA A 1 184 ? 1.990 5.555 11.750 1.00 94.25 184 ALA A CA 1
ATOM 1324 C C . ALA A 1 184 ? 0.852 6.154 12.573 1.00 94.25 184 ALA A C 1
ATOM 1326 O O . ALA A 1 184 ? 1.085 6.988 13.457 1.00 94.25 184 ALA A O 1
ATOM 1327 N N . LEU A 1 185 ? -0.378 5.789 12.217 1.00 94.31 185 LEU A N 1
ATOM 1328 C CA . LEU A 1 185 ? -1.601 6.364 12.776 1.00 94.31 185 LEU A CA 1
ATOM 1329 C C . LEU A 1 185 ? -2.623 5.280 13.030 1.00 94.31 185 LEU A C 1
ATOM 1331 O O . LEU A 1 185 ? -2.774 4.366 12.224 1.00 94.31 185 LEU A O 1
ATOM 1335 N N . GLU A 1 186 ? -3.377 5.432 14.109 1.00 94.19 186 GLU A N 1
ATOM 1336 C CA . GLU A 1 186 ? -4.552 4.605 14.310 1.00 94.19 186 GLU A CA 1
ATOM 1337 C C . GLU A 1 186 ? -5.742 5.076 13.485 1.00 94.19 186 GLU A C 1
ATOM 1339 O O . GLU A 1 186 ? -6.004 6.273 13.341 1.00 94.19 186 GLU A O 1
ATOM 1344 N N . VAL A 1 187 ? -6.506 4.099 13.009 1.00 96.00 187 VAL A N 1
ATOM 1345 C CA . VAL A 1 187 ? -7.770 4.290 12.311 1.00 96.00 187 VAL A CA 1
ATOM 1346 C C . VAL A 1 187 ? -8.831 3.507 13.071 1.00 96.00 187 VAL A C 1
ATOM 1348 O O . VAL A 1 187 ? -8.786 2.277 13.153 1.00 96.00 187 VAL A O 1
ATOM 1351 N N . ALA A 1 188 ? -9.784 4.225 13.661 1.00 96.12 188 ALA A N 1
ATOM 1352 C CA . ALA A 1 188 ? -10.883 3.609 14.395 1.00 96.12 188 ALA A CA 1
ATOM 1353 C C . ALA A 1 188 ? -11.724 2.694 13.486 1.00 96.12 188 ALA A C 1
ATOM 1355 O O . ALA A 1 188 ? -11.727 2.848 12.262 1.00 96.12 188 ALA A O 1
ATOM 1356 N N . ALA A 1 189 ? -12.448 1.754 14.093 1.00 96.56 189 ALA A N 1
ATOM 1357 C CA . ALA A 1 189 ? -13.421 0.910 13.400 1.00 96.56 189 ALA A CA 1
ATOM 1358 C C . ALA A 1 189 ? -14.391 1.754 12.547 1.00 96.56 189 ALA A C 1
ATOM 1360 O O . ALA A 1 189 ? -14.867 2.806 12.994 1.00 96.56 189 ALA A O 1
ATOM 1361 N N . GLY A 1 190 ? -14.643 1.328 11.308 1.00 96.06 190 GLY A N 1
ATOM 1362 C CA . GLY A 1 190 ? -15.526 2.009 10.350 1.00 96.06 190 GLY A CA 1
ATOM 1363 C C . GLY A 1 190 ? -15.080 3.410 9.906 1.00 96.06 190 GLY A C 1
ATOM 1364 O O . GLY A 1 190 ? -15.835 4.100 9.224 1.00 96.06 190 GLY A O 1
ATOM 1365 N N . SER A 1 191 ? -13.896 3.875 10.318 1.00 97.25 191 SER A N 1
ATOM 1366 C CA . SER A 1 191 ? -13.395 5.221 10.009 1.00 97.25 191 SER A CA 1
ATOM 1367 C C . SER A 1 191 ? -12.413 5.204 8.844 1.00 97.25 191 SER A C 1
ATOM 1369 O O . SER A 1 191 ? -11.988 4.145 8.378 1.00 97.25 191 SER A O 1
ATOM 1371 N N . SER A 1 192 ? -12.055 6.394 8.355 1.00 97.94 192 SER A N 1
ATOM 1372 C CA . SER A 1 192 ? -11.105 6.538 7.254 1.00 97.94 192 SER A CA 1
ATOM 1373 C C . SER A 1 192 ? -9.964 7.505 7.562 1.00 97.94 192 SER A C 1
ATOM 1375 O O . SER A 1 192 ? -10.125 8.476 8.300 1.00 97.94 192 SER A O 1
ATOM 1377 N N . LEU A 1 193 ? -8.812 7.247 6.950 1.00 97.56 193 LEU A N 1
ATOM 1378 C CA . LEU A 1 193 ? -7.624 8.090 6.951 1.00 97.56 193 LEU A CA 1
ATOM 1379 C C . LEU A 1 193 ? -7.288 8.466 5.509 1.00 97.56 193 LEU A C 1
ATOM 1381 O O . LEU A 1 193 ? -7.016 7.593 4.690 1.00 97.56 193 LEU A O 1
ATOM 1385 N N . THR A 1 194 ? -7.259 9.764 5.217 1.00 98.38 194 THR A N 1
ATOM 1386 C CA . THR A 1 194 ? -6.794 10.271 3.922 1.00 98.38 194 THR A CA 1
ATOM 1387 C C . THR A 1 194 ? -5.343 10.723 4.019 1.00 98.38 194 THR A C 1
ATOM 1389 O O . THR A 1 194 ? -4.968 11.434 4.957 1.00 98.38 194 THR A O 1
ATOM 1392 N N . LEU A 1 195 ? -4.545 10.310 3.041 1.00 98.31 195 LEU A N 1
ATOM 1393 C CA . LEU A 1 195 ? -3.140 10.640 2.864 1.00 98.31 195 LEU A CA 1
ATOM 1394 C C . LEU A 1 195 ? -2.917 11.205 1.460 1.00 98.31 195 LEU A C 1
ATOM 1396 O O . LEU A 1 195 ? -3.577 10.802 0.503 1.00 98.31 195 LEU A O 1
ATOM 1400 N N . SER A 1 196 ? -1.930 12.077 1.333 1.00 98.12 196 SER A N 1
ATOM 1401 C CA . SER A 1 196 ? -1.436 12.605 0.065 1.00 98.12 196 SER A CA 1
ATOM 1402 C C . SER A 1 196 ? -0.021 12.093 -0.187 1.00 98.12 196 SER A C 1
ATOM 1404 O O . SER A 1 196 ? 0.769 11.971 0.751 1.00 98.12 196 SER A O 1
ATOM 1406 N N . ILE A 1 197 ? 0.301 11.789 -1.448 1.00 97.38 197 ILE A N 1
ATOM 1407 C CA . ILE A 1 197 ? 1.606 11.249 -1.861 1.00 97.38 197 ILE A CA 1
ATOM 1408 C C . ILE A 1 197 ? 2.291 12.235 -2.806 1.00 97.38 197 ILE A C 1
ATOM 1410 O O . ILE A 1 197 ? 1.687 12.658 -3.787 1.00 97.38 197 ILE A O 1
ATOM 1414 N N . ALA A 1 198 ? 3.555 12.579 -2.569 1.00 95.94 198 ALA A N 1
ATOM 1415 C CA . ALA A 1 198 ? 4.333 13.422 -3.472 1.00 95.94 198 ALA A CA 1
ATOM 1416 C C . ALA A 1 198 ? 4.481 12.789 -4.866 1.00 95.94 198 ALA A C 1
ATOM 1418 O O . ALA A 1 198 ? 4.538 11.567 -5.020 1.00 95.94 198 ALA A O 1
ATOM 1419 N N . ALA A 1 199 ? 4.590 13.628 -5.894 1.00 93.12 199 ALA A N 1
ATOM 1420 C CA . ALA A 1 199 ? 4.900 13.168 -7.241 1.00 93.12 199 ALA A CA 1
ATOM 1421 C C . ALA A 1 199 ? 6.303 12.530 -7.293 1.00 93.12 199 ALA A C 1
ATOM 1423 O O . ALA A 1 199 ? 7.253 13.037 -6.698 1.00 93.12 199 ALA A O 1
ATOM 1424 N N . GLY A 1 200 ? 6.439 11.415 -8.009 1.00 91.25 200 GLY A N 1
ATOM 1425 C CA . GLY A 1 200 ? 7.674 10.642 -8.146 1.00 91.25 200 GLY A CA 1
ATOM 1426 C C . GLY A 1 200 ? 8.039 9.792 -6.928 1.00 91.25 200 GLY A C 1
ATOM 1427 O O . GLY A 1 200 ? 9.058 9.102 -6.967 1.00 91.25 200 GLY A O 1
ATOM 1428 N N . PHE A 1 201 ? 7.246 9.835 -5.857 1.00 94.25 201 PHE A N 1
ATOM 1429 C CA . PHE A 1 201 ? 7.517 9.077 -4.646 1.00 94.25 201 PHE A CA 1
ATOM 1430 C C . PHE A 1 201 ? 7.181 7.593 -4.833 1.00 94.25 201 PHE A C 1
ATOM 1432 O O . PHE A 1 201 ? 6.188 7.229 -5.462 1.00 94.25 201 PHE A O 1
ATOM 1439 N N . SER A 1 202 ? 8.017 6.736 -4.251 1.00 93.69 202 SER A N 1
ATOM 1440 C CA . SER A 1 202 ? 7.862 5.284 -4.255 1.00 93.69 202 SER A CA 1
ATOM 1441 C C . SER A 1 202 ? 7.919 4.767 -2.824 1.00 93.69 202 SER A C 1
ATOM 1443 O O . SER A 1 202 ? 8.802 5.150 -2.043 1.00 93.69 202 SER A O 1
ATOM 1445 N N . GLY A 1 203 ? 6.967 3.913 -2.471 1.00 94.62 203 GLY A N 1
ATOM 1446 C CA . GLY A 1 203 ? 6.796 3.432 -1.113 1.00 94.62 203 GLY A CA 1
ATOM 1447 C C . GLY A 1 203 ? 5.719 2.370 -1.004 1.00 94.62 203 GLY A C 1
ATOM 1448 O O . GLY A 1 203 ? 5.271 1.804 -1.998 1.00 94.62 203 GLY A O 1
ATOM 1449 N N . GLY A 1 204 ? 5.324 2.106 0.234 1.00 95.44 204 GLY A N 1
ATOM 1450 C CA . GLY A 1 204 ? 4.250 1.173 0.523 1.00 95.44 204 GLY A CA 1
ATOM 1451 C C . GLY A 1 204 ? 3.545 1.516 1.823 1.00 95.44 204 GLY A C 1
ATOM 1452 O O . GLY A 1 204 ? 4.121 2.168 2.699 1.00 95.44 204 GLY A O 1
ATOM 1453 N N . CYS A 1 205 ? 2.297 1.083 1.934 1.00 97.38 205 CYS A N 1
ATOM 1454 C CA . CYS A 1 205 ? 1.468 1.231 3.117 1.00 97.38 205 CYS A CA 1
ATOM 1455 C C . CYS A 1 205 ? 0.811 -0.105 3.467 1.00 97.38 205 CYS A C 1
ATOM 1457 O O . CYS A 1 205 ? 0.275 -0.782 2.597 1.00 97.38 205 CYS A O 1
ATOM 1459 N N . GLY A 1 206 ? 0.799 -0.464 4.743 1.00 95.88 206 GLY A N 1
ATOM 1460 C CA . GLY A 1 206 ? 0.070 -1.616 5.263 1.00 95.88 206 GLY A CA 1
ATOM 1461 C C . GLY A 1 206 ? -0.895 -1.193 6.361 1.00 95.88 206 GLY A C 1
ATOM 1462 O O . GLY A 1 206 ? -0.667 -0.194 7.049 1.00 95.88 206 GLY A O 1
ATOM 1463 N N . ALA A 1 207 ? -1.962 -1.964 6.538 1.00 97.06 207 ALA A N 1
ATOM 1464 C CA . ALA A 1 207 ? -2.794 -1.876 7.727 1.00 97.06 207 ALA A CA 1
ATOM 1465 C C . ALA A 1 207 ? -2.459 -3.028 8.681 1.00 97.06 207 ALA A C 1
ATOM 1467 O O . ALA A 1 207 ? -2.096 -4.122 8.255 1.00 97.06 207 ALA A O 1
ATOM 1468 N N . ALA A 1 208 ? -2.556 -2.767 9.976 1.00 96.25 208 ALA A N 1
ATOM 1469 C CA . ALA A 1 208 ? -2.208 -3.709 11.024 1.00 96.25 208 ALA A CA 1
ATOM 1470 C C . ALA A 1 208 ? -3.254 -3.676 12.137 1.00 96.25 208 ALA A C 1
ATOM 1472 O O . ALA A 1 208 ? -3.826 -2.627 12.442 1.00 96.25 208 ALA A O 1
ATOM 1473 N N . TYR A 1 209 ? -3.464 -4.822 12.770 1.00 96.38 209 TYR A N 1
ATOM 1474 C CA . TYR A 1 209 ? -4.266 -4.965 13.981 1.00 96.38 209 TYR A CA 1
ATOM 1475 C C . TYR A 1 209 ? -3.364 -5.359 15.151 1.00 96.38 209 TYR A C 1
ATOM 1477 O O . TYR A 1 209 ? -2.158 -5.553 14.997 1.00 96.38 209 TYR A O 1
ATOM 1485 N N . SER A 1 210 ? -3.937 -5.440 16.350 1.00 94.56 210 SER A N 1
ATOM 1486 C CA . SER A 1 210 ? -3.174 -5.736 17.571 1.00 94.56 210 SER A CA 1
ATOM 1487 C C . SER A 1 210 ? -2.465 -7.100 17.558 1.00 94.56 210 SER A C 1
ATOM 1489 O O . SER A 1 210 ? -1.493 -7.279 18.287 1.00 94.56 210 SER A O 1
ATOM 1491 N N . ASP A 1 211 ? -2.926 -8.041 16.728 1.00 94.25 211 ASP A N 1
ATOM 1492 C CA . ASP A 1 211 ? -2.341 -9.369 16.519 1.00 94.25 211 ASP A CA 1
ATOM 1493 C C . ASP A 1 211 ? -1.439 -9.461 15.276 1.00 94.25 211 ASP A C 1
ATOM 1495 O O . ASP A 1 211 ? -0.915 -10.535 14.972 1.00 94.25 211 ASP A O 1
ATOM 1499 N N . SER A 1 212 ? -1.262 -8.366 14.533 1.00 95.38 212 SER A N 1
ATOM 1500 C CA . SER A 1 212 ? -0.299 -8.319 13.434 1.00 95.38 212 SER A CA 1
ATOM 1501 C C . SER A 1 212 ? 1.132 -8.433 13.966 1.00 95.38 212 SER A C 1
ATOM 1503 O O . SER A 1 212 ? 1.432 -8.149 15.126 1.00 95.38 212 SER A O 1
ATOM 1505 N N . THR A 1 213 ? 2.046 -8.866 13.103 1.00 93.44 213 THR A N 1
ATOM 1506 C CA . THR A 1 213 ? 3.463 -9.054 13.444 1.00 93.44 213 THR A CA 1
ATOM 1507 C C . THR A 1 213 ? 4.351 -8.402 12.393 1.00 93.44 213 THR A C 1
ATOM 1509 O O . THR A 1 213 ? 3.872 -7.964 11.350 1.00 93.44 213 THR A O 1
ATOM 1512 N N . PHE A 1 214 ? 5.653 -8.329 12.656 1.00 89.75 214 PHE A N 1
ATOM 1513 C CA . PHE A 1 214 ? 6.647 -7.973 11.647 1.00 89.75 214 PHE A CA 1
ATOM 1514 C C . PHE A 1 214 ? 7.361 -9.232 11.170 1.00 89.75 214 PHE A C 1
ATOM 1516 O O . PHE A 1 214 ? 7.665 -10.125 11.963 1.00 89.75 214 PHE A O 1
ATOM 1523 N N . HIS A 1 215 ? 7.626 -9.295 9.870 1.00 86.75 215 HIS A N 1
ATOM 1524 C CA . HIS A 1 215 ? 8.454 -10.331 9.281 1.00 86.75 215 HIS A CA 1
ATOM 1525 C C . HIS A 1 215 ? 9.915 -10.124 9.711 1.00 86.75 215 HIS A C 1
ATOM 1527 O O . HIS A 1 215 ? 10.311 -9.027 10.112 1.00 86.75 215 HIS A O 1
ATOM 1533 N N . MET A 1 216 ? 10.753 -11.160 9.608 1.00 80.88 216 MET A N 1
ATOM 1534 C CA . MET A 1 216 ? 12.167 -11.072 10.011 1.00 80.88 216 MET A CA 1
ATOM 1535 C C . MET A 1 216 ? 12.968 -10.028 9.215 1.00 80.88 216 MET A C 1
ATOM 1537 O O . MET A 1 216 ? 13.979 -9.534 9.702 1.00 80.88 216 MET A O 1
ATOM 1541 N N . SER A 1 217 ? 12.496 -9.654 8.021 1.00 77.00 217 SER A N 1
ATOM 1542 C CA . SER A 1 217 ? 13.059 -8.565 7.209 1.00 77.00 217 SER A CA 1
ATOM 1543 C C . SER A 1 217 ? 12.603 -7.165 7.646 1.00 77.00 217 SER A C 1
ATOM 1545 O O . SER A 1 217 ? 12.904 -6.186 6.973 1.00 77.00 217 SER A O 1
ATOM 1547 N N . GLY A 1 218 ? 11.860 -7.041 8.750 1.00 81.25 218 GLY A N 1
ATOM 1548 C CA . GLY A 1 218 ? 11.431 -5.763 9.320 1.00 81.25 218 GLY A CA 1
ATOM 1549 C C . GLY A 1 218 ? 10.209 -5.124 8.657 1.00 81.25 218 GLY A C 1
ATOM 1550 O O . GLY A 1 218 ? 9.733 -4.109 9.164 1.00 81.25 218 GLY A O 1
ATOM 1551 N N . ILE A 1 219 ? 9.683 -5.709 7.580 1.00 86.75 219 ILE A N 1
ATOM 1552 C CA . ILE A 1 219 ? 8.419 -5.297 6.959 1.00 86.75 219 ILE A CA 1
ATOM 1553 C C . ILE A 1 219 ? 7.226 -5.846 7.749 1.00 86.75 219 ILE A C 1
ATOM 1555 O O . ILE A 1 219 ? 7.329 -6.877 8.421 1.00 86.75 219 ILE A O 1
ATOM 1559 N N . LEU A 1 220 ? 6.091 -5.149 7.699 1.00 91.88 220 LEU A N 1
ATOM 1560 C CA . LEU A 1 220 ? 4.849 -5.632 8.296 1.00 91.88 220 LEU A CA 1
ATOM 1561 C C . LEU A 1 220 ? 4.482 -6.997 7.690 1.00 91.88 220 LEU A C 1
ATOM 1563 O O . LEU A 1 220 ? 4.466 -7.152 6.473 1.00 91.88 220 LEU A O 1
ATOM 1567 N N . ASN A 1 221 ? 4.198 -7.985 8.542 1.00 94.25 221 ASN A N 1
ATOM 1568 C CA . ASN A 1 221 ? 3.870 -9.358 8.147 1.00 94.25 221 ASN A CA 1
ATOM 1569 C C . ASN A 1 221 ? 2.404 -9.489 7.702 1.00 94.25 221 ASN A C 1
ATOM 1571 O O . ASN A 1 221 ? 1.655 -10.342 8.182 1.00 94.25 221 ASN A O 1
ATOM 1575 N N . GLU A 1 222 ? 1.983 -8.591 6.825 1.00 95.94 222 GLU A N 1
ATOM 1576 C CA . GLU A 1 222 ? 0.630 -8.464 6.303 1.00 95.94 222 GLU A CA 1
ATOM 1577 C C . GLU A 1 222 ? 0.707 -8.143 4.805 1.00 95.94 222 GLU A C 1
ATOM 1579 O O . GLU A 1 222 ? 1.793 -8.010 4.240 1.00 95.94 222 GLU A O 1
ATOM 1584 N N . SER A 1 223 ? -0.442 -8.023 4.145 1.00 96.56 223 SER A N 1
ATOM 1585 C CA . SER A 1 223 ? -0.483 -7.540 2.765 1.00 96.56 223 SER A CA 1
ATOM 1586 C C . SER A 1 223 ? -0.213 -6.036 2.701 1.00 96.56 223 SER A C 1
ATOM 1588 O O . SER A 1 223 ? -0.661 -5.274 3.563 1.00 96.56 223 SER A O 1
ATOM 1590 N N . ILE A 1 224 ? 0.523 -5.612 1.676 1.00 96.50 224 ILE A N 1
ATOM 1591 C CA . ILE A 1 224 ? 1.040 -4.247 1.536 1.00 96.50 224 ILE A CA 1
ATOM 1592 C C . ILE A 1 224 ? 0.483 -3.635 0.256 1.00 96.50 224 ILE A C 1
ATOM 1594 O O . ILE A 1 224 ? 0.513 -4.265 -0.792 1.00 96.50 224 ILE A O 1
ATOM 1598 N N . LEU A 1 225 ? -0.018 -2.404 0.334 1.00 97.81 225 LEU A N 1
ATOM 1599 C CA . LEU A 1 225 ? -0.225 -1.560 -0.837 1.00 97.81 225 LEU A CA 1
ATOM 1600 C C . LEU A 1 225 ? 1.126 -0.969 -1.237 1.00 97.81 225 LEU A C 1
ATOM 1602 O O . LEU A 1 225 ? 1.640 -0.096 -0.538 1.00 97.81 225 LEU A O 1
ATOM 1606 N N . GLU A 1 226 ? 1.683 -1.429 -2.345 1.00 95.94 226 GLU A N 1
ATOM 1607 C CA . GLU A 1 226 ? 2.923 -0.934 -2.935 1.00 95.94 226 GLU A CA 1
ATOM 1608 C C . GLU A 1 226 ? 2.579 0.065 -4.035 1.00 95.94 226 GLU A C 1
ATOM 1610 O O . GLU A 1 226 ? 1.571 -0.067 -4.731 1.00 95.94 226 GLU A O 1
ATOM 1615 N N . PHE A 1 227 ? 3.367 1.131 -4.165 1.00 95.56 227 PHE A N 1
ATOM 1616 C CA . PHE A 1 227 ? 3.097 2.145 -5.175 1.00 95.56 227 PHE A CA 1
ATOM 1617 C C . PHE A 1 227 ? 4.331 2.935 -5.575 1.00 95.56 227 PHE A C 1
ATOM 1619 O O . PHE A 1 227 ? 5.278 3.148 -4.816 1.00 95.56 227 PHE A O 1
ATOM 1626 N N . THR A 1 228 ? 4.274 3.452 -6.796 1.00 93.12 228 THR A N 1
ATOM 1627 C CA . THR A 1 228 ? 5.171 4.488 -7.288 1.00 93.12 228 THR A CA 1
ATOM 1628 C C . THR A 1 228 ? 4.368 5.493 -8.092 1.00 93.12 228 THR A C 1
ATOM 1630 O O . THR A 1 228 ? 3.703 5.117 -9.053 1.00 93.12 228 THR A O 1
ATOM 1633 N N . THR A 1 229 ? 4.418 6.768 -7.715 1.00 92.69 229 THR A N 1
ATOM 1634 C CA . THR A 1 229 ? 3.713 7.838 -8.429 1.00 92.69 229 THR A CA 1
ATOM 1635 C C . THR A 1 229 ? 4.555 8.374 -9.588 1.00 92.69 229 THR A C 1
ATOM 1637 O O . THR A 1 229 ? 5.789 8.306 -9.592 1.00 92.69 229 THR A O 1
ATOM 1640 N N . ALA A 1 230 ? 3.883 8.923 -10.599 1.00 89.19 230 ALA A N 1
ATOM 1641 C CA . ALA A 1 230 ? 4.548 9.628 -11.689 1.00 89.19 230 ALA A CA 1
ATOM 1642 C C . ALA A 1 230 ? 5.251 10.899 -11.161 1.00 89.19 230 ALA A C 1
ATOM 1644 O O . ALA A 1 230 ? 4.758 11.500 -10.202 1.00 89.19 230 ALA A O 1
ATOM 1645 N N . PRO A 1 231 ? 6.392 11.322 -11.743 1.00 87.19 231 PRO A N 1
ATOM 1646 C CA . PRO A 1 231 ? 7.045 12.580 -11.370 1.00 87.19 231 PRO A CA 1
ATOM 1647 C C . PRO A 1 231 ? 6.147 13.786 -11.699 1.00 87.19 231 PRO A C 1
ATOM 1649 O O . PRO A 1 231 ? 5.181 13.655 -12.438 1.00 87.19 231 PRO A O 1
ATOM 1652 N N . GLU A 1 232 ? 6.471 14.972 -11.173 1.00 85.56 232 GLU A N 1
ATOM 1653 C CA . GLU A 1 232 ? 5.630 16.177 -11.325 1.00 85.56 232 GLU A CA 1
ATOM 1654 C C . GLU A 1 232 ? 5.408 16.587 -12.789 1.00 85.56 232 GLU A C 1
ATOM 1656 O O . GLU A 1 232 ? 4.323 17.038 -13.156 1.00 85.56 232 GLU A O 1
ATOM 1661 N N . ASN A 1 233 ? 6.422 16.364 -13.627 1.00 83.94 233 ASN A N 1
ATOM 1662 C CA . ASN A 1 233 ? 6.380 16.581 -15.068 1.00 83.94 233 ASN A CA 1
ATOM 1663 C C . ASN A 1 233 ? 6.608 15.240 -15.777 1.00 83.94 233 ASN A C 1
ATOM 1665 O O . ASN A 1 233 ? 7.733 14.967 -16.205 1.00 83.94 233 ASN A O 1
ATOM 1669 N N . PRO A 1 234 ? 5.589 14.366 -15.838 1.00 78.44 234 PRO A N 1
ATOM 1670 C CA . PRO A 1 234 ? 5.740 13.066 -16.465 1.00 78.44 234 PRO A CA 1
ATOM 1671 C C . PRO A 1 234 ? 5.935 13.229 -17.970 1.00 78.44 234 PRO A C 1
ATOM 1673 O O . PRO A 1 234 ? 5.228 14.002 -18.625 1.00 78.44 234 PRO A O 1
ATOM 1676 N N . GLY A 1 235 ? 6.877 12.472 -18.535 1.00 76.31 235 GLY A N 1
ATOM 1677 C CA . GLY A 1 235 ? 6.914 12.261 -19.974 1.00 76.31 235 GLY A CA 1
ATOM 1678 C C . GLY A 1 235 ? 5.632 11.576 -20.460 1.00 76.31 235 GLY A C 1
ATOM 1679 O O . GLY A 1 235 ? 4.808 11.102 -19.678 1.00 76.31 235 GLY A O 1
ATOM 1680 N N . THR A 1 236 ? 5.462 11.472 -21.778 1.00 70.38 236 THR A N 1
ATOM 1681 C CA . THR A 1 236 ? 4.251 10.912 -22.410 1.00 70.38 236 THR A CA 1
ATOM 1682 C C . THR A 1 236 ? 3.873 9.510 -21.908 1.00 70.38 236 THR A C 1
ATOM 1684 O O . THR A 1 236 ? 2.700 9.144 -21.964 1.00 70.38 236 THR A O 1
ATOM 1687 N N . TYR A 1 237 ? 4.846 8.749 -21.403 1.00 65.25 237 TYR A N 1
ATOM 1688 C CA . TYR A 1 237 ? 4.671 7.374 -20.938 1.00 65.25 237 TYR A CA 1
ATOM 1689 C C . TYR A 1 237 ? 4.984 7.176 -19.449 1.00 65.25 237 TYR A C 1
ATOM 1691 O O . TYR A 1 237 ? 4.935 6.047 -18.971 1.00 65.25 237 TYR A O 1
ATOM 1699 N N . ASP A 1 238 ? 5.270 8.243 -18.700 1.00 75.19 238 ASP A N 1
ATOM 1700 C CA . ASP A 1 238 ? 5.570 8.130 -17.273 1.00 75.19 238 ASP A CA 1
ATOM 1701 C C . ASP A 1 238 ? 4.271 8.059 -16.473 1.00 75.19 238 ASP A C 1
ATOM 1703 O O . ASP A 1 238 ? 3.716 9.066 -16.031 1.00 75.19 238 ASP A O 1
ATOM 1707 N N . PHE A 1 239 ? 3.785 6.839 -16.289 1.00 80.94 239 PHE A N 1
ATOM 1708 C CA . PHE A 1 239 ? 2.689 6.552 -15.378 1.00 80.94 239 PHE A CA 1
ATOM 1709 C C . PHE A 1 239 ? 3.239 5.996 -14.074 1.00 80.94 239 PHE A C 1
ATOM 1711 O O . PHE A 1 239 ? 4.266 5.320 -14.048 1.00 80.94 239 PHE A O 1
ATOM 1718 N N . GLY A 1 240 ? 2.531 6.269 -12.987 1.00 89.44 240 GLY A N 1
ATOM 1719 C CA . GLY A 1 240 ? 2.741 5.513 -11.769 1.00 89.44 240 GLY A CA 1
ATOM 1720 C C . GLY A 1 240 ? 2.041 4.151 -11.831 1.00 89.44 240 GLY A C 1
ATOM 1721 O O . GLY A 1 240 ? 1.181 3.921 -12.686 1.00 89.44 240 GLY A O 1
ATOM 1722 N N . ALA A 1 241 ? 2.362 3.285 -10.877 1.00 92.75 241 ALA A N 1
ATOM 1723 C CA . ALA A 1 241 ? 1.656 2.032 -10.640 1.00 92.75 241 ALA A CA 1
ATOM 1724 C C . ALA A 1 241 ? 1.395 1.826 -9.143 1.00 92.75 241 ALA A C 1
ATOM 1726 O O . ALA A 1 241 ? 2.139 2.350 -8.307 1.00 92.75 241 ALA A O 1
ATOM 1727 N N . TYR A 1 242 ? 0.358 1.059 -8.826 1.00 96.19 242 TYR A N 1
ATOM 1728 C CA . TYR A 1 242 ? 0.076 0.559 -7.488 1.00 96.19 242 TYR A CA 1
ATOM 1729 C C . TYR A 1 242 ? -0.464 -0.865 -7.538 1.00 96.19 242 TYR A C 1
ATOM 1731 O O . TYR A 1 242 ? -1.132 -1.260 -8.495 1.00 96.19 242 TYR A O 1
ATOM 1739 N N . ASP A 1 243 ? -0.246 -1.608 -6.469 1.00 96.06 243 ASP A N 1
ATOM 1740 C CA . ASP A 1 243 ? -0.748 -2.962 -6.319 1.00 96.06 243 ASP A CA 1
ATOM 1741 C C . ASP A 1 243 ? -0.777 -3.375 -4.848 1.00 96.06 243 ASP A C 1
ATOM 1743 O O . ASP A 1 243 ? -0.211 -2.733 -3.969 1.00 96.06 243 ASP A O 1
ATOM 1747 N N . ILE A 1 244 ? -1.509 -4.444 -4.581 1.00 97.38 244 ILE A N 1
ATOM 1748 C CA . ILE A 1 244 ? -1.495 -5.159 -3.327 1.00 97.38 244 ILE A CA 1
ATOM 1749 C C . ILE A 1 244 ? -0.532 -6.329 -3.476 1.00 97.38 244 ILE A C 1
ATOM 1751 O O . ILE A 1 244 ? -0.804 -7.268 -4.231 1.00 97.38 244 ILE A O 1
ATOM 1755 N N . SER A 1 245 ? 0.536 -6.305 -2.687 1.00 95.75 245 SER A N 1
ATOM 1756 C CA . SER A 1 245 ? 1.466 -7.410 -2.547 1.00 95.75 245 SER A CA 1
ATOM 1757 C C . SER A 1 245 ? 1.120 -8.289 -1.353 1.00 95.75 245 SER A C 1
ATOM 1759 O O . SER A 1 245 ? 0.962 -7.840 -0.212 1.00 95.75 245 SER A O 1
ATOM 1761 N N . ARG A 1 246 ? 1.006 -9.590 -1.629 1.00 95.56 246 ARG A N 1
ATOM 1762 C CA . ARG A 1 246 ? 0.847 -10.665 -0.637 1.00 95.56 246 ARG A CA 1
ATOM 1763 C C . ARG A 1 246 ? 2.136 -11.468 -0.448 1.00 95.56 246 ARG A C 1
ATOM 1765 O O . ARG A 1 246 ? 2.142 -12.461 0.269 1.00 95.56 246 ARG A O 1
ATOM 1772 N N . GLU A 1 247 ? 3.228 -11.030 -1.066 1.00 92.94 247 GLU A N 1
ATOM 1773 C CA . GLU A 1 247 ? 4.520 -11.723 -1.115 1.00 92.94 247 GLU A CA 1
ATOM 1774 C C . GLU A 1 247 ? 5.128 -12.001 0.265 1.00 92.94 247 GLU A C 1
ATOM 1776 O O . GLU A 1 247 ? 5.700 -13.064 0.495 1.00 92.94 247 GLU A O 1
ATOM 1781 N N . VAL A 1 248 ? 4.991 -11.058 1.208 1.00 91.44 248 VAL A N 1
ATOM 1782 C CA . VAL A 1 248 ? 5.480 -11.231 2.592 1.00 91.44 248 VAL A CA 1
ATOM 1783 C C . VAL A 1 248 ? 4.727 -12.358 3.296 1.00 91.44 248 VAL A C 1
ATOM 1785 O O . VAL A 1 248 ? 5.316 -13.165 4.010 1.00 91.44 248 VAL A O 1
ATOM 1788 N N . ASN A 1 249 ? 3.408 -12.378 3.119 1.00 94.25 249 ASN A N 1
ATOM 1789 C CA . ASN A 1 249 ? 2.503 -13.258 3.830 1.00 94.25 249 ASN A CA 1
ATOM 1790 C C . ASN A 1 249 ? 1.238 -13.464 2.996 1.00 94.25 249 ASN A C 1
ATOM 1792 O O . ASN A 1 249 ? 0.347 -12.608 2.961 1.00 94.25 249 ASN A O 1
ATOM 1796 N N . MET A 1 250 ? 1.123 -14.638 2.374 1.00 94.44 250 MET A N 1
ATOM 1797 C CA . MET A 1 250 ? -0.053 -14.996 1.578 1.00 94.44 250 MET A CA 1
ATOM 1798 C C . MET A 1 250 ? -1.333 -15.080 2.422 1.00 94.44 250 MET A C 1
ATOM 1800 O O . MET A 1 250 ? -2.433 -15.015 1.868 1.00 94.44 250 MET A O 1
ATOM 1804 N N . ALA A 1 251 ? -1.206 -15.180 3.747 1.00 95.12 251 ALA A N 1
ATOM 1805 C CA . ALA A 1 251 ? -2.295 -15.133 4.718 1.00 95.12 251 ALA A CA 1
ATOM 1806 C C . ALA A 1 251 ? -2.383 -13.780 5.453 1.00 95.12 251 ALA A C 1
ATOM 1808 O O . ALA A 1 251 ? -2.962 -13.716 6.535 1.00 95.12 251 ALA A O 1
ATOM 1809 N N . GLY A 1 252 ? -1.803 -12.707 4.905 1.00 96.12 252 GLY A N 1
ATOM 1810 C CA . GLY A 1 252 ? -1.962 -11.358 5.445 1.00 96.12 252 GLY A CA 1
ATOM 1811 C C . GLY A 1 252 ? -3.415 -10.873 5.391 1.00 96.12 252 GLY A C 1
ATOM 1812 O O . GLY A 1 252 ? -4.268 -11.496 4.751 1.00 96.12 252 GLY A O 1
ATOM 1813 N N . ILE A 1 253 ? -3.717 -9.767 6.066 1.00 96.94 253 ILE A N 1
ATOM 1814 C CA . ILE A 1 253 ? -5.059 -9.176 6.047 1.00 96.94 253 ILE A CA 1
ATOM 1815 C C . ILE A 1 253 ? -5.525 -8.837 4.628 1.00 96.94 253 ILE A C 1
ATOM 1817 O O . ILE A 1 253 ? -4.741 -8.447 3.764 1.00 96.94 253 ILE A O 1
ATOM 1821 N N . VAL A 1 254 ? -6.830 -8.949 4.396 1.00 97.31 254 VAL A N 1
ATOM 1822 C CA . VAL A 1 254 ? -7.445 -8.575 3.126 1.00 97.31 254 VAL A CA 1
ATOM 1823 C C . VAL A 1 254 ? -7.478 -7.055 3.009 1.00 97.31 254 VAL A C 1
ATOM 1825 O O . VAL A 1 254 ? -8.134 -6.370 3.796 1.00 97.31 254 VAL A O 1
ATOM 1828 N N . ILE A 1 255 ? -6.802 -6.556 1.978 1.00 97.94 255 ILE A N 1
ATOM 1829 C CA . ILE A 1 255 ? -6.751 -5.153 1.564 1.00 97.94 255 ILE A CA 1
ATOM 1830 C C . ILE A 1 255 ? -7.055 -5.068 0.066 1.00 97.94 255 ILE A C 1
ATOM 1832 O O . ILE A 1 255 ? -6.711 -5.961 -0.707 1.00 97.94 255 ILE A O 1
ATOM 1836 N N . SER A 1 256 ? -7.754 -4.023 -0.359 1.00 97.56 256 SER A N 1
ATOM 1837 C CA . SER A 1 256 ? -8.043 -3.750 -1.767 1.00 97.56 256 SER A CA 1
ATOM 1838 C C . SER A 1 256 ? -7.886 -2.267 -2.044 1.00 97.56 256 SER A C 1
ATOM 1840 O O . SER A 1 256 ? -8.334 -1.449 -1.248 1.00 97.56 256 SER A O 1
ATOM 1842 N N . ALA A 1 257 ? -7.279 -1.921 -3.172 1.00 98.00 257 ALA A N 1
ATOM 1843 C CA . ALA A 1 257 ? -7.091 -0.550 -3.622 1.00 98.00 257 ALA A CA 1
ATOM 1844 C C . ALA A 1 257 ? -7.713 -0.379 -5.007 1.00 98.00 257 ALA A C 1
ATOM 1846 O O . ALA A 1 257 ? -7.408 -1.137 -5.925 1.00 98.00 257 ALA A O 1
ATOM 1847 N N . THR A 1 258 ? -8.586 0.615 -5.158 1.00 96.56 258 THR A N 1
ATOM 1848 C CA . THR A 1 258 ? -9.206 0.961 -6.443 1.00 96.56 258 THR A CA 1
ATOM 1849 C C . THR A 1 258 ? -8.940 2.419 -6.765 1.00 96.56 258 THR A C 1
ATOM 1851 O O . THR A 1 258 ? -9.329 3.294 -5.992 1.00 96.56 258 THR A O 1
ATOM 1854 N N . GLY A 1 259 ? -8.297 2.670 -7.900 1.00 94.38 259 GLY A N 1
ATOM 1855 C CA . GLY A 1 259 ? -8.103 4.015 -8.439 1.00 94.38 259 GLY A CA 1
ATOM 1856 C C . GLY A 1 259 ? -9.265 4.476 -9.315 1.00 94.38 259 GLY A C 1
ATOM 1857 O O . GLY A 1 259 ? -10.161 3.706 -9.675 1.00 94.38 259 GLY A O 1
ATOM 1858 N N . ASP A 1 260 ? -9.220 5.735 -9.725 1.00 90.56 260 ASP A N 1
ATOM 1859 C CA . ASP A 1 260 ? -10.258 6.424 -10.495 1.00 90.56 260 ASP A CA 1
ATOM 1860 C C . ASP A 1 260 ? -10.485 5.804 -11.882 1.00 90.56 260 ASP A C 1
ATOM 1862 O O . ASP A 1 260 ? -11.580 5.894 -12.441 1.00 90.56 260 ASP A O 1
ATOM 1866 N N . ARG A 1 261 ? -9.481 5.106 -12.433 1.00 84.38 261 ARG A N 1
ATOM 1867 C CA . ARG A 1 261 ? -9.613 4.327 -13.684 1.00 84.38 261 ARG A CA 1
ATOM 1868 C C . ARG A 1 261 ? -10.273 2.961 -13.503 1.00 84.38 261 ARG A C 1
ATOM 1870 O O . ARG A 1 261 ? -10.285 2.174 -14.448 1.00 84.38 261 ARG A O 1
ATOM 1877 N N . GLN A 1 262 ? -10.791 2.669 -12.310 1.00 86.81 262 GLN A N 1
ATOM 1878 C CA . GLN A 1 262 ? -11.477 1.420 -11.966 1.00 86.81 262 GLN A CA 1
ATOM 1879 C C . GLN A 1 262 ? -10.616 0.154 -12.110 1.00 86.81 262 GLN A C 1
ATOM 1881 O O . GLN A 1 262 ? -11.155 -0.948 -12.209 1.00 86.81 262 GLN A O 1
ATOM 1886 N N . CYS A 1 263 ? -9.288 0.301 -12.110 1.00 91.88 263 CYS A N 1
ATOM 1887 C CA . CYS A 1 263 ? -8.407 -0.828 -11.844 1.00 91.88 263 CYS A CA 1
ATOM 1888 C C . CYS A 1 263 ? -8.449 -1.109 -10.344 1.00 91.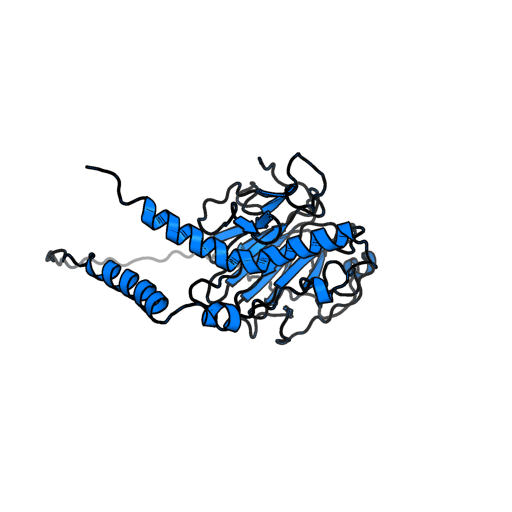88 263 CYS A C 1
ATOM 1890 O O . CYS A 1 263 ? -8.315 -0.174 -9.550 1.00 91.88 263 CYS A O 1
ATOM 1892 N N . THR A 1 264 ? -8.656 -2.364 -9.960 1.00 95.12 264 THR A N 1
ATOM 1893 C CA . THR A 1 264 ? -8.631 -2.772 -8.560 1.00 95.12 264 THR A CA 1
ATOM 1894 C C . THR A 1 264 ? -7.490 -3.752 -8.356 1.00 95.12 264 THR A C 1
ATOM 1896 O O . THR A 1 264 ? -7.443 -4.808 -8.981 1.00 95.12 264 THR A O 1
ATOM 1899 N N . SER A 1 265 ? -6.602 -3.435 -7.423 1.00 96.75 265 SER A N 1
ATOM 1900 C CA . SER A 1 265 ? -5.654 -4.404 -6.896 1.00 96.75 265 SER A CA 1
ATOM 1901 C C . SER A 1 265 ? -6.148 -4.945 -5.554 1.00 96.75 265 SER A C 1
ATOM 1903 O O . SER A 1 265 ? -6.645 -4.183 -4.724 1.00 96.75 265 SER A O 1
ATOM 1905 N N . GLY A 1 266 ? -6.055 -6.256 -5.336 1.00 95.75 266 GLY A N 1
ATOM 1906 C CA . GLY A 1 266 ? -6.590 -6.945 -4.160 1.00 95.75 266 GLY A CA 1
ATOM 1907 C C . GLY A 1 266 ? -7.830 -7.768 -4.504 1.00 95.75 266 GLY A C 1
ATOM 1908 O O . GLY A 1 266 ? -7.739 -8.716 -5.281 1.00 95.75 266 GLY A O 1
ATOM 1909 N N . VAL A 1 267 ? -8.985 -7.452 -3.912 1.00 94.00 267 VAL A N 1
ATOM 1910 C CA . VAL A 1 267 ? -10.254 -8.165 -4.127 1.00 94.00 267 VAL A CA 1
ATOM 1911 C C . VAL A 1 267 ? -11.246 -7.299 -4.905 1.00 94.00 267 VAL A C 1
ATOM 1913 O O . VAL A 1 267 ? -11.682 -6.251 -4.437 1.00 94.00 267 VAL A O 1
ATOM 1916 N N . LYS A 1 268 ? -11.682 -7.791 -6.069 1.00 92.00 268 LYS A N 1
ATOM 1917 C CA . LYS A 1 268 ? -12.750 -7.209 -6.896 1.00 92.00 268 LYS A CA 1
ATOM 1918 C C . LYS A 1 268 ? -13.863 -8.241 -7.050 1.00 92.00 268 LYS A C 1
ATOM 1920 O O . LYS A 1 268 ? -13.627 -9.351 -7.521 1.00 92.00 268 LYS A O 1
ATOM 1925 N N . ASN A 1 269 ? -15.085 -7.902 -6.635 1.00 89.69 269 ASN A N 1
ATOM 1926 C CA . ASN A 1 269 ? -16.265 -8.776 -6.759 1.00 89.69 269 ASN A CA 1
ATOM 1927 C C . ASN A 1 269 ? -16.051 -10.206 -6.212 1.00 89.69 269 ASN A C 1
ATOM 1929 O O . ASN A 1 269 ? -16.440 -11.192 -6.839 1.00 89.69 269 ASN A O 1
ATOM 1933 N N . GLY A 1 270 ? -15.396 -10.325 -5.051 1.00 89.25 270 GLY A N 1
ATOM 1934 C CA . GLY A 1 270 ? -15.143 -11.613 -4.392 1.00 89.25 270 GLY A CA 1
ATOM 1935 C C . GLY A 1 270 ? -14.064 -12.476 -5.051 1.00 89.25 270 GLY A C 1
ATOM 1936 O O . GLY A 1 270 ? -13.956 -13.658 -4.735 1.00 89.25 270 GLY A O 1
ATOM 1937 N N . LYS A 1 271 ? -13.267 -11.913 -5.962 1.00 90.75 271 LYS A N 1
ATOM 1938 C CA . LYS A 1 271 ? -12.145 -12.580 -6.629 1.00 90.75 271 LYS A CA 1
ATOM 1939 C C . LYS A 1 271 ? -10.882 -11.743 -6.481 1.00 90.75 271 LYS A C 1
ATOM 1941 O O . LYS A 1 271 ? -10.963 -10.522 -6.370 1.00 90.75 271 LYS A O 1
ATOM 1946 N N . LEU A 1 272 ? -9.723 -12.395 -6.494 1.00 91.50 272 LEU A N 1
ATOM 1947 C CA . LEU A 1 272 ? -8.449 -11.685 -6.589 1.00 91.50 272 LEU A CA 1
ATOM 1948 C C . LEU A 1 272 ? -8.371 -10.912 -7.909 1.00 91.50 272 LEU A C 1
ATOM 1950 O O . LEU A 1 272 ? -8.919 -11.368 -8.912 1.00 91.50 272 LEU A O 1
ATOM 1954 N N . SER A 1 273 ? -7.727 -9.752 -7.888 1.00 92.31 273 SER A N 1
ATOM 1955 C CA . SER A 1 273 ? -7.618 -8.826 -9.012 1.00 92.31 273 SER A CA 1
ATOM 1956 C C . SER A 1 273 ? -6.293 -8.081 -8.918 1.00 92.31 273 SER A C 1
ATOM 1958 O O . SER A 1 273 ? -5.978 -7.551 -7.855 1.00 92.31 273 SER A O 1
ATOM 1960 N N . CYS A 1 274 ? -5.515 -8.071 -9.997 1.00 93.25 274 CYS A N 1
ATOM 1961 C CA . CYS A 1 274 ? -4.258 -7.329 -10.141 1.00 93.25 274 CYS A CA 1
ATOM 1962 C C . CYS A 1 274 ? -3.318 -7.306 -8.914 1.00 93.25 274 CYS A C 1
ATOM 1964 O O . CYS A 1 274 ? -2.775 -6.255 -8.578 1.00 93.25 274 CYS A O 1
ATOM 1966 N N . ALA A 1 275 ? -3.156 -8.423 -8.205 1.00 94.38 275 ALA A N 1
ATOM 1967 C CA . ALA A 1 275 ? -2.411 -8.479 -6.943 1.00 94.38 275 ALA A CA 1
ATOM 1968 C C . ALA A 1 275 ? -1.177 -9.373 -7.070 1.00 94.38 275 ALA A C 1
ATOM 1970 O O . ALA A 1 275 ? -1.253 -10.435 -7.692 1.00 94.38 275 ALA A O 1
ATOM 1971 N N . PHE A 1 276 ? -0.066 -8.988 -6.449 1.00 94.69 276 PHE A N 1
ATOM 1972 C CA . PHE A 1 276 ? 1.114 -9.841 -6.372 1.00 94.69 276 PHE A CA 1
ATOM 1973 C C . PHE A 1 276 ? 0.901 -10.975 -5.371 1.00 94.69 276 PHE A C 1
ATOM 1975 O O . PHE A 1 276 ? 0.376 -10.783 -4.270 1.00 94.69 276 PHE A O 1
ATOM 1982 N N . GLY A 1 277 ? 1.338 -12.174 -5.745 1.00 93.69 277 GLY A N 1
ATOM 1983 C CA . GLY A 1 277 ? 1.351 -13.320 -4.851 1.00 93.69 277 GLY A CA 1
ATOM 1984 C C . GLY A 1 277 ? 2.339 -14.394 -5.285 1.00 93.69 277 GLY A C 1
ATOM 1985 O O . GLY A 1 277 ? 2.893 -14.355 -6.383 1.00 93.69 277 GLY A O 1
ATOM 1986 N N . CYS A 1 278 ? 2.517 -15.377 -4.411 1.00 93.31 278 CYS A N 1
ATOM 1987 C CA . CYS A 1 278 ? 3.494 -16.441 -4.584 1.00 93.31 278 CYS A CA 1
ATOM 1988 C C . CYS A 1 278 ? 3.063 -17.510 -5.567 1.00 93.31 278 CYS A C 1
ATOM 1990 O O . CYS A 1 278 ? 1.965 -18.056 -5.456 1.00 93.31 278 CYS A O 1
ATOM 1992 N N . THR A 1 279 ? 3.978 -17.875 -6.458 1.00 88.50 279 THR A N 1
ATOM 1993 C CA . THR A 1 279 ? 3.831 -19.068 -7.285 1.00 88.50 279 THR A CA 1
ATOM 1994 C C . THR A 1 279 ? 3.958 -20.323 -6.417 1.00 88.50 279 THR A C 1
ATOM 1996 O O . THR A 1 279 ? 4.441 -20.286 -5.282 1.00 88.50 279 THR A O 1
ATOM 1999 N N . ASP A 1 280 ? 3.473 -21.452 -6.934 1.00 86.50 280 ASP A N 1
ATOM 2000 C CA . ASP A 1 280 ? 3.656 -22.783 -6.335 1.00 86.50 280 ASP A CA 1
ATOM 2001 C C . ASP A 1 280 ? 3.089 -22.966 -4.912 1.00 86.50 280 ASP A C 1
ATOM 2003 O O . ASP A 1 280 ? 3.442 -23.908 -4.203 1.00 86.50 280 ASP A O 1
ATOM 2007 N N . GLY A 1 281 ? 2.173 -22.088 -4.485 1.00 85.50 281 GLY A N 1
ATOM 2008 C CA . GLY A 1 281 ? 1.470 -22.207 -3.205 1.00 85.50 281 GLY A CA 1
ATOM 2009 C C . GLY A 1 281 ? 2.331 -21.926 -1.970 1.00 85.50 281 GLY A C 1
ATOM 2010 O O . GLY A 1 281 ? 1.940 -22.305 -0.864 1.00 85.50 281 GLY A O 1
ATOM 2011 N N . ALA A 1 282 ? 3.486 -21.274 -2.133 1.00 91.31 282 ALA A N 1
ATOM 2012 C CA . ALA A 1 282 ? 4.315 -20.861 -1.005 1.00 91.31 282 ALA A CA 1
ATOM 2013 C C . ALA A 1 282 ? 3.569 -19.872 -0.088 1.00 91.31 282 ALA A C 1
ATOM 2015 O O . ALA A 1 282 ? 2.728 -19.092 -0.532 1.00 91.31 282 ALA A O 1
ATOM 2016 N N . THR A 1 283 ? 3.883 -19.893 1.210 1.00 91.12 283 THR A N 1
ATOM 2017 C CA . THR A 1 283 ? 3.279 -18.979 2.199 1.00 91.12 283 THR A CA 1
ATOM 2018 C C . THR A 1 283 ? 3.877 -17.572 2.153 1.00 91.12 283 THR A C 1
ATOM 2020 O O . THR A 1 283 ? 3.242 -16.627 2.616 1.00 91.12 283 THR A O 1
ATOM 2023 N N . SER A 1 284 ? 5.083 -17.449 1.599 1.00 91.88 284 SER A N 1
ATOM 2024 C CA . SER A 1 284 ? 5.788 -16.206 1.297 1.00 91.88 284 SER A CA 1
ATOM 2025 C C . SER A 1 284 ? 6.756 -16.430 0.129 1.00 91.88 284 SER A C 1
ATOM 2027 O O . SER A 1 284 ? 7.163 -17.562 -0.152 1.00 91.88 284 SER A O 1
ATOM 2029 N N . CYS A 1 285 ? 7.098 -15.361 -0.579 1.00 91.06 285 CYS A N 1
ATOM 2030 C CA . CYS A 1 285 ? 7.910 -15.379 -1.791 1.00 91.06 285 CYS A CA 1
ATOM 2031 C C . CYS A 1 285 ? 8.497 -13.992 -2.009 1.00 91.06 285 CYS A C 1
ATOM 2033 O O . CYS A 1 285 ? 7.793 -13.002 -1.924 1.00 91.06 285 CYS A O 1
ATOM 2035 N N . GLU A 1 286 ? 9.794 -13.906 -2.270 1.00 81.12 286 GLU A N 1
ATOM 2036 C CA . GLU A 1 286 ? 10.469 -12.607 -2.419 1.00 81.12 286 GLU A CA 1
ATOM 2037 C C . GLU A 1 286 ? 11.625 -12.668 -3.429 1.00 81.12 286 GLU A C 1
ATOM 2039 O O . GLU A 1 286 ? 12.332 -11.687 -3.678 1.00 81.12 286 GLU A O 1
ATOM 2044 N N . ALA A 1 287 ? 11.867 -13.860 -3.973 1.00 85.69 287 ALA A N 1
ATOM 2045 C CA . ALA A 1 287 ? 12.922 -14.104 -4.933 1.00 85.69 287 ALA A CA 1
ATOM 2046 C C . ALA A 1 287 ? 12.348 -13.956 -6.339 1.00 85.69 287 ALA A C 1
ATOM 2048 O O . ALA A 1 287 ? 11.218 -14.363 -6.606 1.00 85.69 287 ALA A O 1
ATOM 2049 N N . THR A 1 288 ? 13.138 -13.402 -7.257 1.00 88.31 288 THR A N 1
ATOM 2050 C CA . THR A 1 288 ? 12.790 -13.392 -8.680 1.00 88.31 288 THR A CA 1
ATOM 2051 C C . THR A 1 288 ? 12.285 -14.766 -9.125 1.00 88.31 288 THR A C 1
ATOM 2053 O O . THR A 1 288 ? 12.947 -15.780 -8.905 1.00 88.31 288 THR A O 1
ATOM 2056 N N . GLY A 1 289 ? 11.124 -14.781 -9.781 1.00 87.94 289 GLY A N 1
ATOM 2057 C CA . GLY A 1 289 ? 10.512 -15.994 -10.319 1.00 87.94 289 GLY A CA 1
ATOM 2058 C C . GLY A 1 289 ? 9.687 -16.805 -9.319 1.00 87.94 289 GLY A C 1
ATOM 2059 O O . GLY A 1 289 ? 9.116 -17.808 -9.732 1.00 87.94 289 GLY A O 1
ATOM 2060 N N . THR A 1 290 ? 9.589 -16.393 -8.047 1.00 91.25 290 THR A N 1
ATOM 2061 C CA . THR A 1 290 ? 8.728 -17.056 -7.043 1.00 91.25 290 THR A CA 1
ATOM 2062 C C . THR A 1 290 ? 7.423 -16.312 -6.760 1.00 91.25 290 THR A C 1
ATOM 2064 O O . THR A 1 290 ? 6.626 -16.736 -5.923 1.00 91.25 290 THR A O 1
ATOM 2067 N N . TYR A 1 291 ? 7.188 -15.204 -7.458 1.00 92.25 291 TYR A N 1
ATOM 2068 C CA . TYR A 1 291 ? 5.981 -14.394 -7.369 1.00 92.25 291 TYR A CA 1
ATOM 2069 C C . TYR A 1 291 ? 5.535 -13.939 -8.759 1.00 92.25 291 TYR A C 1
ATOM 2071 O O . TYR A 1 291 ? 6.343 -13.827 -9.684 1.00 92.25 291 TYR A O 1
ATOM 2079 N N . ASN A 1 292 ? 4.238 -13.675 -8.903 1.00 91.81 292 ASN A N 1
ATOM 2080 C CA . ASN A 1 292 ? 3.658 -13.102 -10.113 1.00 91.81 292 ASN A CA 1
ATOM 2081 C C . ASN A 1 292 ? 2.406 -12.272 -9.784 1.00 91.81 292 ASN A C 1
ATOM 2083 O O . ASN A 1 292 ? 1.835 -12.395 -8.696 1.00 91.81 292 ASN A O 1
ATOM 2087 N N . ILE A 1 293 ? 1.955 -11.458 -10.738 1.00 90.56 293 ILE A N 1
ATOM 2088 C CA . ILE A 1 293 ? 0.689 -10.735 -10.631 1.00 90.56 293 ILE A CA 1
ATOM 2089 C C . ILE A 1 293 ? -0.453 -11.674 -11.009 1.00 90.56 293 ILE A C 1
ATOM 2091 O O . ILE A 1 293 ? -0.576 -12.136 -12.144 1.00 90.56 293 ILE A O 1
ATOM 2095 N N . ILE A 1 294 ? -1.352 -11.901 -10.060 1.00 87.94 294 ILE A N 1
ATOM 2096 C CA . ILE A 1 294 ? -2.631 -12.561 -10.289 1.00 87.94 294 ILE A CA 1
ATOM 2097 C C . ILE A 1 294 ? -3.577 -11.517 -10.885 1.00 87.94 294 ILE A C 1
ATOM 2099 O O . ILE A 1 294 ? -4.205 -10.749 -10.155 1.00 87.94 294 ILE A O 1
ATOM 2103 N N . ALA A 1 295 ? -3.693 -11.486 -12.216 1.00 81.00 295 ALA A N 1
ATOM 2104 C CA . ALA A 1 295 ? -4.643 -10.600 -12.898 1.00 81.00 295 ALA A CA 1
ATOM 2105 C C . ALA A 1 295 ? -6.086 -10.859 -12.427 1.00 81.00 295 ALA A C 1
ATOM 2107 O O . ALA A 1 295 ? -6.826 -9.922 -12.139 1.00 81.00 295 ALA A O 1
ATOM 2108 N N . GLY A 1 296 ? -6.449 -12.138 -12.272 1.00 79.44 296 GLY A N 1
ATOM 2109 C CA . GLY A 1 296 ? -7.700 -12.570 -11.658 1.00 79.44 296 GLY A CA 1
ATOM 2110 C C . GLY A 1 296 ? -8.951 -12.006 -12.343 1.00 79.44 296 GLY A C 1
ATOM 2111 O O . GLY A 1 296 ? -9.139 -12.197 -13.540 1.00 79.44 296 GLY A O 1
ATOM 2112 N N . ALA A 1 297 ? -9.839 -11.369 -11.577 1.00 71.94 297 ALA A N 1
ATOM 2113 C CA . ALA A 1 297 ? -11.084 -10.772 -12.069 1.00 71.94 297 ALA A CA 1
ATOM 2114 C C . ALA A 1 297 ? -10.913 -9.406 -12.743 1.00 71.94 297 ALA A C 1
ATOM 2116 O O . ALA A 1 297 ? -11.920 -8.780 -13.085 1.00 71.94 297 ALA A O 1
ATOM 2117 N N . GLU A 1 298 ? -9.680 -8.937 -12.920 1.00 67.50 298 GLU A N 1
ATOM 2118 C CA . GLU A 1 298 ? -9.436 -7.665 -13.572 1.00 67.50 298 GLU A CA 1
ATOM 2119 C C . GLU A 1 298 ? -9.722 -7.783 -15.070 1.00 67.50 298 GLU A C 1
ATOM 2121 O O . GLU A 1 298 ? -9.022 -8.456 -15.823 1.00 67.50 298 GLU A O 1
ATOM 2126 N N . ASP A 1 299 ? -10.779 -7.107 -15.497 1.00 57.66 299 ASP A N 1
ATOM 2127 C CA . ASP A 1 299 ? -11.144 -6.877 -16.891 1.00 57.66 299 ASP A CA 1
ATOM 2128 C C . ASP A 1 299 ? -10.544 -5.572 -17.438 1.00 57.66 299 ASP A C 1
ATOM 2130 O O . ASP A 1 299 ? -10.690 -5.250 -18.620 1.00 57.66 299 ASP A O 1
ATOM 2134 N N . SER A 1 300 ? -9.856 -4.810 -16.584 1.00 62.16 300 SER A N 1
ATOM 2135 C CA . SER A 1 300 ? -9.253 -3.540 -16.945 1.00 62.16 300 SER A CA 1
ATOM 2136 C C . SER A 1 300 ? -7.933 -3.720 -17.682 1.00 62.16 300 SER A C 1
ATOM 2138 O O . SER A 1 300 ? -6.980 -4.317 -17.180 1.00 62.16 300 SER A O 1
ATOM 2140 N N . GLN A 1 301 ? -7.832 -3.062 -18.838 1.00 75.00 301 GLN A N 1
ATOM 2141 C CA . GLN A 1 301 ? -6.579 -2.875 -19.578 1.00 75.00 301 GLN A CA 1
ATOM 2142 C C . GLN A 1 301 ? -5.485 -2.143 -18.774 1.00 75.00 301 GLN A C 1
ATOM 2144 O O . GLN A 1 301 ? -4.364 -2.012 -19.254 1.00 75.00 301 GLN A O 1
ATOM 2149 N N . TYR A 1 302 ? -5.811 -1.625 -17.585 1.00 85.50 302 TYR A N 1
ATOM 2150 C CA . TYR A 1 302 ? -4.890 -0.883 -16.726 1.00 85.50 302 TYR A CA 1
ATOM 2151 C C . TYR A 1 302 ? -4.183 -1.752 -15.687 1.00 85.50 302 TYR A C 1
ATOM 2153 O O . TYR A 1 302 ? -3.350 -1.223 -14.957 1.00 85.50 302 TYR A O 1
ATOM 2161 N N . CYS A 1 303 ? -4.484 -3.053 -15.617 1.00 89.25 303 CYS A N 1
ATOM 2162 C CA . CYS A 1 303 ? -3.656 -3.991 -14.870 1.00 89.25 303 CYS A CA 1
ATOM 2163 C C . CYS A 1 303 ? -2.539 -4.553 -15.745 1.00 89.25 303 CYS A C 1
ATOM 2165 O O . CYS A 1 303 ? -2.765 -5.347 -16.661 1.00 89.25 303 CYS A O 1
ATOM 2167 N N . MET A 1 304 ? -1.307 -4.180 -15.424 1.00 86.69 304 MET A N 1
ATOM 2168 C CA . MET A 1 304 ? -0.120 -4.539 -16.192 1.00 86.69 304 MET A CA 1
ATOM 2169 C C . MET A 1 304 ? 0.480 -5.877 -15.732 1.00 86.69 304 MET A C 1
ATOM 2171 O O . MET A 1 304 ? 1.656 -5.950 -15.406 1.00 86.69 304 MET A O 1
ATOM 2175 N N . ALA A 1 305 ? -0.310 -6.954 -15.702 1.00 82.69 305 ALA A N 1
ATOM 2176 C CA . ALA A 1 305 ? 0.056 -8.212 -15.030 1.00 82.69 305 ALA A CA 1
ATOM 2177 C C . ALA A 1 305 ? 1.216 -9.024 -15.651 1.00 82.69 305 ALA A C 1
ATOM 2179 O O . ALA A 1 305 ? 1.710 -9.953 -15.027 1.00 82.69 305 ALA A O 1
ATOM 2180 N N . ASN A 1 306 ? 1.647 -8.702 -16.873 1.00 77.62 306 ASN A N 1
ATOM 2181 C CA . ASN A 1 306 ? 2.657 -9.478 -17.612 1.00 77.62 306 ASN A CA 1
ATOM 2182 C C . ASN A 1 306 ? 4.004 -8.750 -17.742 1.00 77.62 306 ASN A C 1
ATOM 2184 O O . ASN A 1 306 ? 4.805 -9.075 -18.621 1.00 77.62 306 ASN A O 1
ATOM 2188 N N . GLY A 1 307 ? 4.230 -7.706 -16.944 1.00 79.62 307 GLY A N 1
ATOM 2189 C CA . GLY A 1 307 ? 5.498 -6.995 -16.959 1.00 79.62 307 GLY A CA 1
ATOM 2190 C C . GLY A 1 307 ? 6.616 -7.835 -16.350 1.00 79.62 307 GLY A C 1
ATOM 2191 O O . GLY A 1 307 ? 6.416 -8.617 -15.425 1.00 79.62 307 GLY A O 1
ATOM 2192 N N . VAL A 1 308 ? 7.830 -7.623 -16.846 1.00 80.38 308 VAL A N 1
ATOM 2193 C CA . VAL A 1 308 ? 9.054 -8.181 -16.268 1.00 80.38 308 VAL A CA 1
ATOM 2194 C C . VAL A 1 308 ? 10.022 -7.032 -16.049 1.00 80.38 308 VAL A C 1
ATOM 2196 O O . VAL A 1 308 ? 10.243 -6.226 -16.956 1.00 80.38 308 VAL A O 1
ATOM 2199 N N . ASP A 1 309 ? 10.589 -6.953 -14.850 1.00 78.56 309 ASP A N 1
ATOM 2200 C CA . ASP A 1 309 ? 11.672 -6.033 -14.551 1.00 78.56 309 ASP A CA 1
ATOM 2201 C C . ASP A 1 309 ? 12.881 -6.405 -15.426 1.00 78.56 309 ASP A C 1
ATOM 2203 O O . ASP A 1 309 ? 13.457 -7.482 -15.251 1.00 78.56 309 ASP A O 1
ATOM 2207 N N . PRO A 1 310 ? 13.325 -5.536 -16.349 1.00 74.12 310 PRO A N 1
ATOM 2208 C CA . PRO A 1 310 ? 14.444 -5.852 -17.232 1.00 74.12 310 PRO A CA 1
ATOM 2209 C C . PRO A 1 310 ? 15.785 -5.975 -16.492 1.00 74.12 310 PRO A C 1
ATOM 2211 O O . PRO A 1 310 ? 16.747 -6.500 -17.050 1.00 74.12 310 PRO A O 1
ATOM 2214 N N . SER A 1 311 ? 15.882 -5.463 -15.264 1.00 75.25 311 SER A N 1
ATOM 2215 C CA . SER A 1 311 ? 17.096 -5.490 -14.453 1.00 75.25 311 SER A CA 1
ATOM 2216 C C . SER A 1 311 ? 17.220 -6.737 -13.583 1.00 75.25 311 SER A C 1
ATOM 2218 O O . SER A 1 311 ? 18.340 -7.199 -13.369 1.00 75.25 311 SER A O 1
ATOM 2220 N N . THR A 1 312 ? 16.101 -7.289 -13.110 1.00 78.00 312 THR A N 1
ATOM 2221 C CA . THR A 1 312 ? 16.103 -8.440 -12.191 1.00 78.00 312 THR A CA 1
ATOM 2222 C C . THR A 1 312 ? 15.399 -9.672 -12.720 1.00 78.00 312 THR A C 1
ATOM 2224 O O . THR A 1 312 ? 15.559 -10.739 -12.134 1.00 78.00 312 THR A O 1
ATOM 2227 N N . GLY A 1 313 ? 14.626 -9.550 -13.799 1.00 84.31 313 GLY A N 1
ATOM 2228 C CA . GLY A 1 313 ? 13.760 -10.610 -14.307 1.00 84.31 313 GLY A CA 1
ATOM 2229 C C . GLY A 1 313 ? 12.537 -10.889 -13.429 1.00 84.31 313 GLY A C 1
ATOM 2230 O O . GLY A 1 313 ? 11.794 -11.820 -13.729 1.00 84.31 313 GLY A O 1
ATOM 2231 N N . GLY A 1 314 ? 12.334 -10.129 -12.345 1.00 85.44 314 GLY A N 1
ATOM 2232 C CA . GLY A 1 314 ? 11.168 -10.252 -11.471 1.00 85.44 314 GLY A CA 1
ATOM 2233 C C . GLY A 1 314 ? 9.881 -9.847 -12.182 1.00 85.44 314 GLY A C 1
ATOM 2234 O O . GLY A 1 314 ? 9.917 -9.051 -13.124 1.00 85.44 314 GLY A O 1
ATOM 2235 N N . ALA A 1 315 ? 8.740 -10.378 -11.743 1.00 88.44 315 ALA A N 1
ATOM 2236 C CA . ALA A 1 315 ? 7.455 -9.878 -12.219 1.00 88.44 315 ALA A CA 1
ATOM 2237 C C . ALA A 1 315 ? 7.329 -8.382 -11.869 1.00 88.44 315 ALA A C 1
ATOM 2239 O O . ALA A 1 315 ? 7.792 -7.935 -10.824 1.00 88.44 315 ALA A O 1
ATOM 2240 N N . SER A 1 316 ? 6.749 -7.592 -12.766 1.00 87.19 316 SER A N 1
ATOM 2241 C CA . SER A 1 316 ? 6.520 -6.157 -12.566 1.00 87.19 316 SER A CA 1
ATOM 2242 C C . SER A 1 316 ? 5.179 -5.762 -13.166 1.00 87.19 316 SER A C 1
ATOM 2244 O O . SER A 1 316 ? 4.700 -6.413 -14.095 1.00 87.19 316 SER A O 1
ATOM 2246 N N . GLY A 1 317 ? 4.568 -4.700 -12.649 1.00 87.88 317 GLY A N 1
ATOM 2247 C CA . GLY A 1 317 ? 3.259 -4.277 -13.120 1.00 87.88 317 GLY A CA 1
ATOM 2248 C C . GLY A 1 317 ? 2.425 -3.629 -12.037 1.00 87.88 317 GLY A C 1
ATOM 2249 O O . GLY A 1 317 ? 2.906 -2.769 -11.309 1.00 87.88 317 GLY A O 1
ATOM 2250 N N . GLY A 1 318 ? 1.161 -4.035 -11.989 1.00 91.88 318 GLY A N 1
ATOM 2251 C CA . GLY A 1 318 ? 0.150 -3.490 -11.095 1.00 91.88 318 GLY A CA 1
ATOM 2252 C C . GLY A 1 318 ? -0.882 -2.655 -11.841 1.00 91.88 318 GLY A C 1
ATOM 2253 O O . GLY A 1 318 ? -0.906 -2.588 -13.076 1.00 91.88 318 GLY A O 1
ATOM 2254 N N . CYS A 1 319 ? -1.762 -2.029 -11.075 1.00 93.81 319 CYS A N 1
ATOM 2255 C CA . CYS A 1 319 ? -2.727 -1.079 -11.585 1.00 93.81 319 CYS A CA 1
ATOM 2256 C C . CYS A 1 319 ? -2.047 0.245 -11.934 1.00 93.81 319 CYS A C 1
ATOM 2258 O O . CYS A 1 319 ? -1.334 0.839 -11.129 1.00 93.81 319 CYS A O 1
ATOM 2260 N N . GLN A 1 320 ? -2.299 0.738 -13.141 1.00 91.12 320 GLN A N 1
ATOM 2261 C CA . GLN A 1 320 ? -1.751 2.001 -13.616 1.00 91.12 320 GLN A CA 1
ATOM 2262 C C . GLN A 1 320 ? -2.473 3.197 -12.979 1.00 91.12 320 GLN A C 1
ATOM 2264 O O . GLN A 1 320 ? -3.699 3.310 -13.069 1.00 91.12 320 GLN A O 1
ATOM 2269 N N . PHE A 1 321 ? -1.706 4.130 -12.414 1.00 91.12 321 PHE A N 1
ATOM 2270 C CA . PHE A 1 321 ? -2.221 5.432 -11.992 1.00 91.12 321 PHE A CA 1
ATOM 2271 C C . PHE A 1 321 ? -2.668 6.279 -13.192 1.00 91.12 321 PHE A C 1
ATOM 2273 O O . PHE A 1 321 ? -2.131 6.184 -14.302 1.00 91.12 321 PHE A O 1
ATOM 2280 N N . ASN A 1 322 ? -3.610 7.188 -12.955 1.00 87.12 322 ASN A N 1
ATOM 2281 C CA . ASN A 1 322 ? -3.855 8.311 -13.857 1.00 87.12 322 ASN A CA 1
ATOM 2282 C C . ASN A 1 322 ? -2.620 9.222 -13.990 1.00 87.12 322 ASN A C 1
ATOM 2284 O O . ASN A 1 322 ? -1.901 9.480 -13.025 1.00 87.12 322 ASN A O 1
ATOM 2288 N N . ARG A 1 323 ? -2.398 9.765 -15.195 1.00 80.56 323 ARG A N 1
ATOM 2289 C CA . ARG A 1 323 ? -1.263 10.667 -15.473 1.00 80.56 323 ARG A CA 1
ATOM 2290 C C . ARG A 1 323 ? -1.321 11.949 -14.644 1.00 80.56 323 ARG A C 1
ATOM 2292 O O . ARG A 1 323 ? -0.297 12.432 -14.177 1.00 80.56 323 ARG A O 1
ATOM 2299 N N . ASP A 1 324 ? -2.522 12.487 -14.469 1.00 83.94 324 ASP A N 1
ATOM 2300 C CA . ASP A 1 324 ? -2.745 13.756 -13.780 1.00 83.94 324 ASP A CA 1
ATOM 2301 C C . ASP A 1 324 ? -2.990 13.567 -12.273 1.00 83.94 324 ASP A C 1
ATOM 2303 O O . ASP A 1 324 ? -3.467 14.487 -11.615 1.00 83.94 324 ASP A O 1
ATOM 2307 N N . GLY A 1 325 ? -2.625 12.400 -11.730 1.00 87.50 325 GLY A N 1
ATOM 2308 C CA . GLY A 1 325 ? -2.903 11.993 -10.356 1.00 87.50 325 GLY A CA 1
ATOM 2309 C C . GLY A 1 325 ? -4.198 11.197 -10.219 1.00 87.50 325 GLY A C 1
ATOM 2310 O O . GLY A 1 325 ? -4.998 11.124 -11.148 1.00 87.50 325 GLY A O 1
ATOM 2311 N N . ASP A 1 326 ? -4.359 10.546 -9.074 1.00 93.88 326 ASP A N 1
ATOM 2312 C CA . ASP A 1 326 ? -5.389 9.537 -8.829 1.00 93.88 326 ASP A CA 1
ATOM 2313 C C . ASP A 1 326 ? -5.797 9.540 -7.353 1.00 93.88 326 ASP A C 1
ATOM 2315 O O . ASP A 1 326 ? -4.963 9.799 -6.476 1.00 93.88 326 ASP A O 1
ATOM 2319 N N . HIS A 1 327 ? -7.049 9.198 -7.063 1.00 96.94 327 HIS A N 1
ATOM 2320 C CA . HIS A 1 327 ? -7.507 8.938 -5.703 1.00 96.94 327 HIS A CA 1
ATOM 2321 C C . HIS A 1 327 ? -7.737 7.442 -5.486 1.00 96.94 327 HIS A C 1
ATOM 2323 O O . HIS A 1 327 ? -8.764 6.882 -5.869 1.00 96.94 327 HIS A O 1
ATOM 2329 N N . LEU A 1 328 ? -6.804 6.783 -4.792 1.00 97.75 328 LEU A N 1
ATOM 2330 C CA . LEU A 1 328 ? -6.990 5.385 -4.415 1.00 97.75 328 LEU A CA 1
ATOM 2331 C C . LEU A 1 328 ? -7.924 5.267 -3.216 1.00 97.75 328 LEU A C 1
ATOM 2333 O O . LEU A 1 328 ? -7.623 5.729 -2.111 1.00 97.75 328 LEU A O 1
ATOM 2337 N N . LYS A 1 329 ? -9.032 4.564 -3.423 1.00 98.31 329 LYS A N 1
ATOM 2338 C CA . LYS A 1 329 ? -9.912 4.090 -2.355 1.00 98.31 329 LYS A CA 1
ATOM 2339 C C . LYS A 1 329 ? -9.387 2.748 -1.879 1.00 98.31 329 LYS A C 1
ATOM 2341 O O . LYS A 1 329 ? -9.420 1.773 -2.630 1.00 98.31 329 LYS A O 1
ATOM 2346 N N . VAL A 1 330 ? -8.886 2.722 -0.653 1.00 98.62 330 VAL A N 1
ATOM 2347 C CA . VAL A 1 330 ? -8.261 1.554 -0.044 1.00 98.62 330 VAL A CA 1
ATOM 2348 C C . VAL A 1 330 ? -9.160 1.045 1.070 1.00 98.62 330 VAL A C 1
ATOM 2350 O O . VAL A 1 330 ? -9.363 1.733 2.064 1.00 98.62 330 VAL A O 1
ATOM 2353 N N . THR A 1 331 ? -9.696 -0.159 0.928 1.00 98.31 331 THR A N 1
ATOM 2354 C CA . THR A 1 331 ? -10.479 -0.820 1.975 1.00 98.31 331 THR A CA 1
ATOM 2355 C C . THR A 1 331 ? -9.691 -1.987 2.534 1.00 98.31 331 THR A C 1
ATOM 2357 O O . THR A 1 331 ? -9.028 -2.718 1.798 1.00 98.31 331 THR A O 1
ATOM 2360 N N . TYR A 1 332 ? -9.745 -2.166 3.847 1.00 98.06 332 TYR A N 1
ATOM 2361 C CA . TYR A 1 332 ? -9.109 -3.296 4.507 1.00 98.06 332 TYR A CA 1
ATOM 2362 C C . TYR A 1 332 ? -9.930 -3.750 5.706 1.00 98.06 332 TYR A C 1
ATOM 2364 O O . TYR A 1 332 ? -10.720 -2.994 6.269 1.00 98.06 332 TYR A O 1
ATOM 2372 N N . SER A 1 333 ? -9.732 -5.003 6.092 1.00 94.19 333 SER A N 1
ATOM 2373 C CA . SER A 1 333 ? -10.394 -5.612 7.245 1.00 94.19 333 SER A CA 1
ATOM 2374 C C . SER A 1 333 ? -9.430 -6.551 7.962 1.00 94.19 333 SER A C 1
ATOM 2376 O O . SER A 1 333 ? -8.401 -6.927 7.408 1.00 94.19 333 SER A O 1
ATOM 2378 N N . LYS A 1 334 ? -9.777 -6.997 9.171 1.00 94.06 334 LYS A N 1
ATOM 2379 C CA . LYS A 1 334 ? -8.990 -7.996 9.913 1.00 94.06 334 LYS A CA 1
ATOM 2380 C C . LYS A 1 334 ? -9.048 -9.401 9.300 1.00 94.06 334 LYS A C 1
ATOM 2382 O O . LYS A 1 334 ? -8.244 -10.266 9.643 1.00 94.06 334 LYS A O 1
ATOM 2387 N N . ASN A 1 335 ? -9.998 -9.657 8.399 1.00 93.81 335 ASN A N 1
ATOM 2388 C CA . ASN A 1 335 ? -10.122 -10.949 7.736 1.00 93.81 335 ASN A CA 1
ATOM 2389 C C . ASN A 1 335 ? -8.838 -11.282 6.956 1.00 93.81 335 ASN A C 1
ATOM 2391 O O . ASN A 1 335 ? -8.339 -10.455 6.203 1.00 93.81 335 ASN A O 1
ATOM 2395 N N . ARG A 1 336 ? -8.351 -12.518 7.093 1.00 94.75 336 ARG A N 1
ATOM 2396 C CA . ARG A 1 336 ? -7.192 -13.074 6.363 1.00 94.75 336 ARG A CA 1
ATOM 2397 C C . ARG A 1 336 ? -7.594 -14.113 5.305 1.00 94.75 336 ARG A C 1
ATOM 2399 O O . ARG A 1 336 ? -6.753 -14.743 4.668 1.00 94.75 336 ARG A O 1
ATOM 2406 N N . SER A 1 337 ? -8.899 -14.303 5.111 1.00 92.81 337 SER A N 1
ATOM 2407 C CA . SER A 1 337 ? -9.466 -15.233 4.134 1.00 92.81 337 SER A CA 1
ATOM 2408 C C . SER A 1 337 ? -9.536 -14.561 2.768 1.00 92.81 337 SER A C 1
ATOM 2410 O O . SER A 1 337 ? -10.550 -13.959 2.405 1.00 92.81 337 SER A O 1
ATOM 2412 N N . TRP A 1 338 ? -8.439 -14.646 2.024 1.00 92.44 338 TRP A N 1
ATOM 2413 C CA . TRP A 1 338 ? -8.387 -14.209 0.634 1.00 92.44 338 TRP A CA 1
ATOM 2414 C C . TRP A 1 338 ? -9.225 -15.125 -0.268 1.00 92.44 338 TRP A C 1
ATOM 2416 O O . TRP A 1 338 ? -9.245 -16.341 -0.052 1.00 92.44 338 TRP A O 1
ATOM 2426 N N . PRO A 1 339 ? -9.879 -14.586 -1.313 1.00 89.25 339 PRO A N 1
ATOM 2427 C CA . PRO A 1 339 ? -10.442 -15.417 -2.365 1.00 89.25 339 PRO A CA 1
ATOM 2428 C C . PRO A 1 339 ? -9.370 -16.317 -2.980 1.00 89.25 339 PRO A C 1
ATOM 2430 O O . PRO A 1 339 ? -8.206 -15.927 -3.089 1.00 89.25 339 PRO A O 1
ATOM 2433 N N . ALA A 1 340 ? -9.770 -17.505 -3.430 1.00 78.62 340 ALA A N 1
ATOM 2434 C CA . ALA A 1 340 ? -8.875 -18.354 -4.200 1.00 78.62 340 ALA A CA 1
ATOM 2435 C C . ALA A 1 340 ? -8.414 -17.615 -5.469 1.00 78.62 340 ALA A C 1
ATOM 2437 O O . ALA A 1 340 ? -9.222 -17.018 -6.185 1.00 78.62 340 ALA A O 1
ATOM 2438 N N . GLY A 1 341 ? -7.111 -17.660 -5.732 1.00 64.69 341 GLY A N 1
ATOM 2439 C CA . GLY A 1 341 ? -6.504 -17.207 -6.978 1.00 64.69 341 GLY A CA 1
ATOM 2440 C C . GLY A 1 341 ? -5.924 -18.399 -7.711 1.00 64.69 341 GLY A C 1
ATOM 2441 O O . GLY A 1 341 ? -5.324 -19.269 -7.086 1.00 64.69 341 GLY A O 1
ATOM 2442 N N . THR A 1 342 ? -6.116 -18.446 -9.020 1.00 54.62 342 THR A N 1
ATOM 2443 C CA . THR A 1 342 ? -5.376 -19.352 -9.899 1.00 54.62 342 THR A CA 1
ATOM 2444 C C . THR A 1 342 ? -4.182 -18.591 -10.459 1.00 54.62 342 THR A C 1
ATOM 2446 O O . THR A 1 342 ? -4.382 -17.536 -11.066 1.00 54.62 342 THR A O 1
ATOM 2449 N N . PHE A 1 343 ? -2.980 -19.117 -10.229 1.00 53.03 343 PHE A N 1
ATOM 2450 C CA . PHE A 1 343 ? -1.810 -18.820 -11.054 1.00 53.03 343 PHE A CA 1
ATOM 2451 C C . PHE A 1 343 ? -1.848 -19.676 -12.319 1.00 53.03 343 PHE A C 1
ATOM 2453 O O . PHE A 1 343 ? -2.383 -20.808 -12.234 1.00 53.03 343 PHE A O 1
#

Secondary structure (DSSP, 8-state):
---STHHHHHHHHHHHHHHHHHHHHHHHHHHHHHHHH-TT---HHHH------HHHHHTTS-HHHHHHHHHHHHHHHTT---PPPP----------------------------PPPSS---HHHHHTTPPPP---SS--SSEEESSSS-SEEEEEEE-SSS-EEEEEEETTTTTS-TT--SEEEEE-TT-EEEEEE-TT-EEEEEEE-TT--B-TTSSBSS-EEEEEPPPSS--TT---EEEEE-SS-TTSPPEEEE-TT--EEEEETTEEEEEEEEGGG-S---STTSEEEEEET---TTB-TTEE-TTT--EE--EEPPTT--EEEEEE-S---PPP---

Sequence (343 aa):
MRYQSALVLSTLAVGQAAAGNLRHASFHARRSANIAAGPEGVAWNNVVRDAVDYKAATDKITQEQWDAIFASQKAAEATTAAPVAAAQATTAALAKPTTEKASSTSEAAPAKTSQASSGGEGNVLKALGCSKGQNAESPNGSIWKGDSGSKTQLTFTNDADESSAVLCWSKDGMFKTKENAIIALEVAAGSSLTLSIAAGFSGGCGAAYSDSTFHMSGILNESILEFTTAPENPGTYDFGAYDISREVNMAGIVISATGDRQCTSGVKNGKLSCAFGCTDGATSCEATGTYNIIAGAEDSQYCMANGVDPSTGGASGGCQFNRDGDHLKVTYSKNRSWPAGTF

pLDDT: mean 72.78, std 24.23, range [30.42, 98.69]

Foldseek 3Di:
DDDDPPPVVVVVLVLLLPQQFQLQLLLLVVLQVCVVQDPPGDPVVVSPPVPPVVVVVVVPQDVVNVVVVVVVVVVVVVPPDDDDDDDDDDDDDDDDDDDDDDDDDDDDDDDPQPEFDPDDCDPQLVLAVADAALQACDDDQFKHWDDPDALAKEKEFEQEQAKKWKFKAFSVQQLVARHGTNHTTIAGHRHITMMHGAAQTWIKMDIGGSPWYADPSRHTQAKIWTKTQHHPDHDPSGWIFIAIECQSFLLHWQKWKAKPLRQIHTDDPQKHAQHKDAPPPDRHHSAAPGIFTQRIPPPDSQFSGQDANPVRRHYTTHGIADPSYIYIYMYTYRGSDGRDTDD